Protein AF-0000000083107604 (afdb_homodimer)

Secondary structure (DSSP, 8-state):
-PPPEEEEEEEEEESS-HHHHHHHHH-GGGGGGTSTTT--EEEEEE--BSTTTSBT-EEEEEETTEEEEEEEEEEETTTEEEEEEESS--SEEEEEEEEEEEE-TTSSEEEEEEEEEEESSTT-HHHHHHHHHHHHHHHHHHHHHHHHHHHH-/-PPPEEEEEEEEEESS-HHHHHHHHH-GGGGGGTSTTT--EEEEEE--BSTTTSBT-EEEEEETTEEEEEEEEEEETTTEEEEEEESS--SEEEEEEEEEEEE-TTSSEEEEEEEEEEESSTT-HHHHHHHHHHHHHHHHHHHHHHHHHHHH-

pLDDT: mean 95.65, std 7.23, range [50.44, 99.0]

InterPro domains:
  IPR019587 Polyketide cyclase/dehydrase [PF10604] (6-148)
  IPR023393 START-like domain superfamily [G3DSA:3.30.530.20] (7-150)

Solvent-accessible surface area (backbone atoms only — not comparable to full-atom values): 15231 Å² total; per-residue (Å²): 131,83,47,62,74,48,68,44,76,40,75,52,74,34,77,30,49,30,54,54,47,36,49,56,65,43,38,39,46,54,36,36,76,48,36,59,67,64,18,67,39,37,30,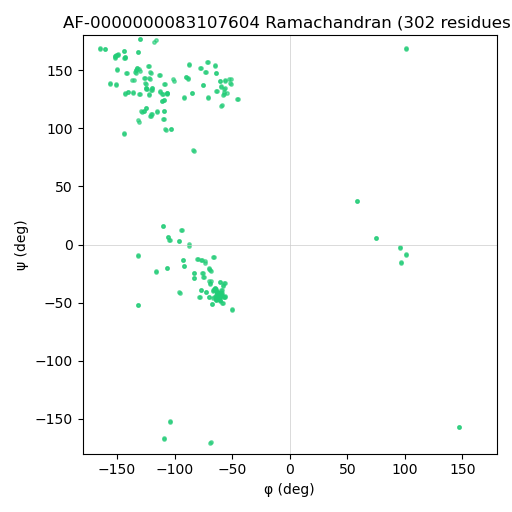66,80,35,65,20,57,58,74,54,48,15,36,62,8,23,27,34,38,18,36,72,72,52,67,48,36,36,30,24,72,39,65,40,90,44,34,38,45,25,33,30,65,51,77,93,69,56,70,50,34,78,36,36,36,37,37,37,39,39,74,41,95,87,63,15,16,38,38,43,38,37,37,35,30,23,25,66,50,90,80,31,41,69,59,50,44,52,53,53,42,48,50,50,45,50,44,51,54,30,46,42,51,48,32,34,54,66,61,75,96,129,83,47,63,75,49,69,46,78,39,74,52,74,33,76,29,48,29,54,54,48,37,50,56,66,43,38,38,47,53,37,36,78,52,37,59,66,64,18,66,39,36,30,68,80,36,64,20,58,58,74,53,48,15,35,61,7,22,27,34,38,18,38,72,71,52,67,47,36,35,30,25,72,40,64,40,88,44,33,36,46,26,33,29,65,50,76,92,68,55,69,50,34,78,37,36,36,36,37,37,38,40,74,41,95,88,63,16,17,37,37,44,39,36,38,36,31,24,26,66,51,89,79,32,40,69,58,50,45,50,52,52,42,48,50,50,44,51,44,51,53,30,46,41,50,48,32,34,54,66,61,75,96

Radius of gyration: 22.14 Å; Cα contacts (8 Å, |Δi|>4): 719; chains: 2; bounding box: 50×69×54 Å

Organism: NCBI:txid185642

Structure (mmCIF, N/CA/C/O backbone):
data_AF-0000000083107604-model_v1
#
loop_
_entity.id
_entity.type
_entity.pdbx_description
1 polymer 'MxaD family protein'
#
loop_
_atom_site.group_PDB
_atom_site.id
_atom_site.type_symbol
_atom_site.label_atom_id
_atom_site.label_alt_id
_atom_site.label_comp_id
_atom_site.label_asym_id
_atom_site.label_entity_id
_atom_site.label_seq_id
_atom_site.pdbx_PDB_ins_code
_atom_site.Cartn_x
_atom_site.Cartn_y
_atom_site.Cartn_z
_atom_site.occupancy
_atom_site.B_iso_or_equiv
_atom_site.auth_seq_id
_atom_site.auth_comp_id
_atom_site.auth_asym_id
_atom_site.auth_atom_id
_atom_site.pdbx_PDB_model_num
ATOM 1 N N . MET A 1 1 ? 26.031 -1.364 1.455 1 50.44 1 MET A N 1
ATOM 2 C CA . MET A 1 1 ? 26.078 -0.13 0.676 1 50.44 1 MET A CA 1
ATOM 3 C C . MET A 1 1 ? 24.828 0.708 0.904 1 50.44 1 MET A C 1
ATOM 5 O O . MET A 1 1 ? 23.766 0.168 1.202 1 50.44 1 MET A O 1
ATOM 9 N N . SER A 1 2 ? 24.984 1.924 1.201 1 65 2 SER A N 1
ATOM 10 C CA . SER A 1 2 ? 23.922 2.826 1.629 1 65 2 SER A CA 1
ATOM 11 C C . SER A 1 2 ? 22.828 2.932 0.572 1 65 2 SER A C 1
ATOM 13 O O . SER A 1 2 ? 23.109 3.023 -0.623 1 65 2 SER A O 1
ATOM 15 N N . GLY A 1 3 ? 21.609 2.625 0.743 1 86.69 3 GLY A N 1
ATOM 16 C CA . GLY A 1 3 ? 20.516 2.703 -0.217 1 86.69 3 GLY A CA 1
ATOM 17 C C . GLY A 1 3 ? 20.406 4.062 -0.886 1 86.69 3 GLY A C 1
ATOM 18 O O . GLY A 1 3 ? 20.891 5.062 -0.352 1 86.69 3 GLY A O 1
ATOM 19 N N . ARG A 1 4 ? 20.141 4.082 -2.184 1 96.69 4 ARG A N 1
ATOM 20 C CA . ARG A 1 4 ? 19.938 5.309 -2.943 1 96.69 4 ARG A CA 1
ATOM 21 C C . ARG A 1 4 ? 18.875 6.184 -2.283 1 96.69 4 ARG A C 1
ATOM 23 O O . ARG A 1 4 ? 17.891 5.676 -1.749 1 96.69 4 ARG A O 1
ATOM 30 N N . LYS A 1 5 ? 19.078 7.535 -2.314 1 98.12 5 LYS A N 1
ATOM 31 C CA . LYS A 1 5 ? 18.125 8.5 -1.781 1 98.12 5 LYS A CA 1
ATOM 32 C C . LYS A 1 5 ? 17.094 8.898 -2.84 1 98.12 5 LYS A C 1
ATOM 34 O O . LYS A 1 5 ? 17.438 9.102 -4.004 1 98.12 5 LYS A O 1
ATOM 39 N N . PHE A 1 6 ? 15.852 9.094 -2.473 1 98.69 6 PHE A N 1
ATOM 40 C CA . PHE A 1 6 ? 14.758 9.523 -3.336 1 98.69 6 PHE A CA 1
ATOM 41 C C . PHE A 1 6 ? 13.977 10.656 -2.693 1 98.69 6 PHE A C 1
ATOM 43 O O . PHE A 1 6 ? 13.938 10.781 -1.468 1 98.69 6 PHE A O 1
ATOM 50 N N . SER A 1 7 ? 13.398 11.484 -3.516 1 98.81 7 SER A N 1
ATOM 51 C CA . SER A 1 7 ? 12.586 12.602 -3.031 1 98.81 7 SER A CA 1
ATOM 52 C C . SER A 1 7 ? 11.383 12.844 -3.932 1 98.81 7 SER A C 1
ATOM 54 O O . SER A 1 7 ? 11.328 12.336 -5.055 1 98.81 7 SER A O 1
ATOM 56 N N . PHE A 1 8 ? 10.414 13.523 -3.439 1 98.88 8 PHE A N 1
ATOM 57 C CA . PHE A 1 8 ? 9.258 13.961 -4.199 1 98.88 8 PHE A CA 1
ATOM 58 C C . PHE A 1 8 ? 8.805 15.344 -3.75 1 98.88 8 PHE A C 1
ATOM 60 O O . PHE A 1 8 ? 9.203 15.812 -2.68 1 98.88 8 PHE A O 1
ATOM 67 N N . GLU A 1 9 ? 8.062 15.977 -4.551 1 98.88 9 GLU A N 1
ATOM 68 C CA . GLU A 1 9 ? 7.465 17.281 -4.281 1 98.88 9 GLU A CA 1
ATOM 69 C C . GLU A 1 9 ? 6.039 17.359 -4.824 1 98.88 9 GLU A C 1
ATOM 71 O O . GLU A 1 9 ? 5.785 16.984 -5.969 1 98.88 9 GLU A O 1
ATOM 76 N N . VAL A 1 10 ? 5.184 17.812 -3.992 1 98.94 10 VAL A N 1
ATOM 77 C CA . VAL A 1 10 ? 3.793 18.062 -4.352 1 98.94 10 VAL A CA 1
ATOM 78 C C . VAL A 1 10 ? 3.439 19.516 -4.082 1 98.94 10 VAL A C 1
ATOM 80 O O . VAL A 1 10 ? 3.676 20.031 -2.984 1 98.94 10 VAL A O 1
ATOM 83 N N . THR A 1 11 ? 2.889 20.141 -5.047 1 98.94 11 THR A N 1
ATOM 84 C CA . THR A 1 11 ? 2.43 21.516 -4.867 1 98.94 11 THR A CA 1
ATOM 85 C C . THR A 1 11 ? 0.939 21.625 -5.172 1 98.94 11 THR A C 1
ATOM 87 O O . THR A 1 11 ? 0.43 20.953 -6.07 1 98.94 11 THR A O 1
ATOM 90 N N . ARG A 1 12 ? 0.31 22.469 -4.387 1 98.88 12 ARG A N 1
ATOM 91 C CA . ARG A 1 12 ? -1.086 22.844 -4.59 1 98.88 12 ARG A CA 1
ATOM 92 C C . ARG A 1 12 ? -1.322 24.312 -4.227 1 98.88 12 ARG A C 1
ATOM 94 O O . ARG A 1 12 ? -0.447 24.953 -3.648 1 98.88 12 ARG A O 1
ATOM 101 N N . THR A 1 13 ? -2.479 24.781 -4.641 1 98.75 13 THR A N 1
ATOM 102 C CA . THR A 1 13 ? -2.984 26.078 -4.184 1 98.75 13 THR A CA 1
ATOM 103 C C . THR A 1 13 ? -4.387 25.922 -3.604 1 98.75 13 THR A C 1
ATOM 105 O O . THR A 1 13 ? -5.16 25.078 -4.039 1 98.75 13 THR A O 1
ATOM 108 N N . SER A 1 14 ? -4.633 26.688 -2.576 1 98.81 14 SER A N 1
ATOM 109 C CA . SER A 1 14 ? -5.934 26.703 -1.918 1 98.81 14 SER A CA 1
ATOM 110 C C . SER A 1 14 ? -6.441 28.125 -1.731 1 98.81 14 SER A C 1
ATOM 112 O O . SER A 1 14 ? -5.652 29.062 -1.556 1 98.81 14 SER A O 1
ATOM 114 N N . SER A 1 15 ? -7.734 28.312 -1.72 1 98.5 15 SER A N 1
ATOM 115 C CA . SER A 1 15 ? -8.336 29.594 -1.381 1 98.5 15 SER A CA 1
ATOM 116 C C . SER A 1 15 ? -8.406 29.797 0.13 1 98.5 15 SER A C 1
ATOM 118 O O . SER A 1 15 ? -8.695 30.891 0.604 1 98.5 15 SER A O 1
ATOM 120 N N . ALA A 1 16 ? -8.18 28.797 0.94 1 98.75 16 ALA A N 1
ATOM 121 C CA . ALA A 1 16 ? -8.25 28.875 2.396 1 98.75 16 ALA A CA 1
ATOM 122 C C . ALA A 1 16 ? -7 29.547 2.971 1 98.75 16 ALA A C 1
ATOM 124 O O . ALA A 1 16 ? -5.918 29.453 2.381 1 98.75 16 ALA A O 1
ATOM 125 N N . PRO A 1 17 ? -7.129 30.188 4.102 1 98.44 17 PRO A N 1
ATOM 126 C CA . PRO A 1 17 ? -5.961 30.781 4.758 1 98.44 17 PRO A CA 1
ATOM 127 C C . PRO A 1 17 ? -4.953 29.734 5.227 1 98.44 17 PRO A C 1
ATOM 129 O O . PRO A 1 17 ? -5.336 28.609 5.555 1 98.44 17 PRO A O 1
ATOM 132 N N . ALA A 1 18 ? -3.703 30.109 5.34 1 98.69 18 ALA A N 1
ATOM 133 C CA . ALA A 1 18 ? -2.621 29.234 5.781 1 98.69 18 ALA A CA 1
ATOM 134 C C . ALA A 1 18 ? -2.906 28.672 7.168 1 98.69 18 ALA A C 1
ATOM 136 O O . ALA A 1 18 ? -2.598 27.5 7.445 1 98.69 18 ALA A O 1
ATOM 137 N N . ALA A 1 19 ? -3.508 29.438 8 1 98.5 19 ALA A N 1
ATOM 138 C CA . ALA A 1 19 ? -3.785 29.016 9.375 1 98.5 19 ALA A CA 1
ATOM 139 C C . ALA A 1 19 ? -4.723 27.812 9.391 1 98.5 19 ALA A C 1
ATOM 141 O O . ALA A 1 19 ? -4.543 26.891 10.195 1 98.5 19 ALA A O 1
ATOM 142 N N . THR A 1 20 ? -5.715 27.812 8.523 1 98.62 20 THR A N 1
ATOM 143 C CA . THR A 1 20 ? -6.66 26.703 8.438 1 98.62 20 THR A CA 1
ATOM 144 C C . THR A 1 20 ? -5.965 25.438 7.953 1 98.62 20 THR A C 1
ATOM 146 O O . THR A 1 20 ? -6.137 24.359 8.547 1 98.62 20 THR A O 1
ATOM 149 N N . LEU A 1 21 ? -5.172 25.547 6.941 1 98.88 21 LEU A N 1
ATOM 150 C CA . LEU A 1 21 ? -4.445 24.422 6.379 1 98.88 21 LEU A CA 1
ATOM 151 C C . LEU A 1 21 ? -3.465 23.844 7.395 1 98.88 21 LEU A C 1
ATOM 153 O O . LEU A 1 21 ? -3.4 22.625 7.574 1 98.88 21 LEU A O 1
ATOM 157 N N . PHE A 1 22 ? -2.781 24.719 8.016 1 98.88 22 PHE A N 1
ATOM 158 C CA . PHE A 1 22 ? -1.802 24.297 9.016 1 98.88 22 PHE A CA 1
ATOM 159 C C . PHE A 1 22 ? -2.477 23.547 10.156 1 98.88 22 PHE A C 1
ATOM 161 O O . PHE A 1 22 ? -2.002 22.484 10.57 1 98.88 22 PHE A O 1
ATOM 168 N N . ARG A 1 23 ? -3.525 24.078 10.641 1 98.5 23 ARG A N 1
ATOM 169 C CA . ARG A 1 23 ? -4.25 23.438 11.734 1 98.5 23 ARG A CA 1
ATOM 170 C C . ARG A 1 23 ? -4.684 22.031 11.359 1 98.5 23 ARG A C 1
ATOM 172 O O . ARG A 1 23 ? -4.516 21.094 12.141 1 98.5 23 ARG A O 1
ATOM 179 N N . LEU A 1 24 ? -5.215 21.859 10.18 1 98.69 24 LEU A N 1
ATOM 180 C CA . LEU A 1 24 ? -5.664 20.547 9.711 1 98.69 24 LEU A CA 1
ATOM 181 C C . LEU A 1 24 ? -4.492 19.562 9.625 1 98.69 24 LEU A C 1
ATOM 183 O O . LEU A 1 24 ? -4.609 18.422 10.039 1 98.69 24 LEU A O 1
ATOM 187 N N . VAL A 1 25 ? -3.373 20 9.148 1 98.81 25 VAL A N 1
ATOM 188 C CA . VAL A 1 25 ? -2.215 19.125 8.961 1 98.81 25 VAL A CA 1
ATOM 189 C C . VAL A 1 25 ? -1.599 18.781 10.312 1 98.81 25 VAL A C 1
ATOM 191 O O . VAL A 1 25 ? -1.214 17.641 10.547 1 98.81 25 VAL A O 1
ATOM 194 N N . ALA A 1 26 ? -1.532 19.766 11.164 1 98.62 26 ALA A N 1
ATOM 195 C CA . ALA A 1 26 ? -0.833 19.594 12.438 1 98.62 26 ALA A CA 1
ATOM 196 C C . ALA A 1 26 ? -1.66 18.766 13.414 1 98.62 26 ALA A C 1
ATOM 198 O O . ALA A 1 26 ? -1.111 18.125 14.312 1 98.62 26 ALA A O 1
ATOM 199 N N . ASP A 1 27 ? -2.949 18.75 13.234 1 98.5 27 ASP A N 1
ATOM 200 C CA . ASP A 1 27 ? -3.824 17.969 14.109 1 98.5 27 ASP A CA 1
ATOM 201 C C . ASP A 1 27 ? -3.902 16.516 13.648 1 98.5 27 ASP A C 1
ATOM 203 O O . ASP A 1 27 ? -4.906 16.094 13.062 1 98.5 27 ASP A O 1
ATOM 207 N N . GLY A 1 28 ? -2.912 15.789 14.031 1 98.5 28 GLY A N 1
ATOM 208 C CA . GLY A 1 28 ? -2.744 14.414 13.578 1 98.5 28 GLY A CA 1
ATOM 209 C C . GLY A 1 28 ? -3.902 13.516 13.969 1 98.5 28 GLY A C 1
ATOM 210 O O . GLY A 1 28 ? -4.277 12.617 13.211 1 98.5 28 GLY A O 1
ATOM 211 N N . ALA A 1 29 ? -4.527 13.742 15.07 1 98.44 29 ALA A N 1
ATOM 212 C CA . ALA A 1 29 ? -5.59 12.875 15.57 1 98.44 29 ALA A CA 1
ATOM 213 C C . ALA A 1 29 ? -6.867 13.055 14.758 1 98.44 29 ALA A C 1
ATOM 215 O O . ALA A 1 29 ? -7.785 12.227 14.844 1 98.44 29 ALA A O 1
ATOM 216 N N . SER A 1 30 ? -6.945 14.086 13.984 1 98.19 30 SER A N 1
ATOM 217 C CA . SER A 1 30 ? -8.18 14.375 13.258 1 98.19 30 SER A CA 1
ATOM 218 C C . SER A 1 30 ? -8.047 14.023 11.781 1 98.19 30 SER A C 1
ATOM 220 O O . SER A 1 30 ? -8.953 14.297 10.992 1 98.19 30 SER A O 1
ATOM 222 N N . TRP A 1 31 ? -6.941 13.469 11.375 1 98.62 31 TRP A N 1
ATOM 223 C CA . TRP A 1 31 ? -6.699 13.188 9.969 1 98.62 31 TRP A CA 1
ATOM 224 C C . TRP A 1 31 ? -7.793 12.297 9.391 1 98.62 31 TRP A C 1
ATOM 226 O O . TRP A 1 31 ? -8.156 12.43 8.227 1 98.62 31 TRP A O 1
ATOM 236 N N . SER A 1 32 ? -8.367 11.383 10.18 1 97.69 32 SER A N 1
ATOM 237 C CA . SER A 1 32 ? -9.375 10.445 9.695 1 97.69 32 SER A CA 1
ATOM 238 C C . SER A 1 32 ? -10.656 11.164 9.289 1 97.69 32 SER A C 1
ATOM 240 O O . SER A 1 32 ? -11.516 10.578 8.617 1 97.69 32 SER A O 1
ATOM 242 N N . ARG A 1 33 ? -10.781 12.414 9.602 1 97.38 33 ARG A N 1
ATOM 243 C CA . ARG A 1 33 ? -11.969 13.188 9.258 1 97.38 33 ARG A CA 1
ATOM 244 C C . ARG A 1 33 ? -11.891 13.719 7.832 1 97.38 33 ARG A C 1
ATOM 246 O O . ARG A 1 33 ? -12.914 13.984 7.203 1 97.38 33 ARG A O 1
ATOM 253 N N . TRP A 1 34 ? -10.672 13.852 7.383 1 97.56 34 TRP A N 1
ATOM 254 C CA . TRP A 1 34 ? -10.586 14.523 6.094 1 97.56 34 TRP A CA 1
ATOM 255 C C . TRP A 1 34 ? -9.695 13.75 5.129 1 97.56 34 TRP A C 1
ATOM 257 O O . TRP A 1 34 ? -9.672 14.031 3.93 1 97.56 34 TRP A O 1
ATOM 267 N N . ALA A 1 35 ? -8.953 12.711 5.555 1 97.38 35 ALA A N 1
ATOM 268 C CA . ALA A 1 35 ? -7.961 12.047 4.719 1 97.38 35 ALA A CA 1
ATOM 269 C C . ALA A 1 35 ? -8.422 10.641 4.336 1 97.38 35 ALA A C 1
ATOM 271 O O . ALA A 1 35 ? -7.609 9.812 3.916 1 97.38 35 ALA A O 1
ATOM 272 N N . LYS A 1 36 ? -9.68 10.305 4.492 1 94.19 36 LYS A N 1
ATOM 273 C CA . LYS A 1 36 ? -10.219 9.047 3.98 1 94.19 36 LYS A CA 1
ATOM 274 C C . LYS A 1 36 ? -10.156 9 2.457 1 94.19 36 LYS A C 1
ATOM 276 O O . LYS A 1 36 ? -10.203 10.039 1.796 1 94.19 36 LYS A O 1
ATOM 281 N N . PRO A 1 37 ? -9.969 7.82 1.918 1 93.38 37 PRO A N 1
ATOM 282 C CA . PRO A 1 37 ? -10.023 6.488 2.523 1 93.38 37 PRO A CA 1
ATOM 283 C C . PRO A 1 37 ? -8.648 5.969 2.936 1 93.38 37 PRO A C 1
ATOM 285 O O . PRO A 1 37 ? -8.523 4.848 3.436 1 93.38 37 PRO A O 1
ATOM 288 N N . ILE A 1 38 ? -7.605 6.754 2.785 1 93.88 38 ILE A N 1
ATOM 289 C CA . ILE A 1 38 ? -6.266 6.27 3.102 1 93.88 38 ILE A CA 1
ATOM 290 C C . ILE A 1 38 ? -6.059 6.273 4.613 1 93.88 38 ILE A C 1
ATOM 292 O O . ILE A 1 38 ? -5.43 5.367 5.164 1 93.88 38 ILE A O 1
ATOM 296 N N . VAL A 1 39 ? -6.539 7.238 5.266 1 96.94 39 VAL A N 1
ATOM 297 C CA . VAL A 1 39 ? -6.504 7.309 6.723 1 96.94 39 VAL A CA 1
ATOM 298 C C . VAL A 1 39 ? -7.914 7.125 7.281 1 96.94 39 VAL A C 1
ATOM 300 O O . VAL A 1 39 ? -8.742 8.039 7.207 1 96.94 39 VAL A O 1
ATOM 303 N N . VAL A 1 40 ? -8.102 6.004 7.863 1 95.12 40 VAL A N 1
ATOM 304 C CA . VAL A 1 40 ? -9.406 5.723 8.453 1 95.12 40 VAL A CA 1
ATOM 305 C C . VAL A 1 40 ? -9.305 5.797 9.977 1 95.12 40 VAL A C 1
ATOM 307 O O . VAL A 1 40 ? -10.328 5.895 10.664 1 95.12 40 VAL A O 1
ATOM 310 N N . GLN A 1 41 ? -8.117 5.676 10.422 1 95.81 41 GLN A N 1
ATOM 311 C CA . GLN A 1 41 ? -7.805 5.797 11.844 1 95.81 41 GLN A CA 1
ATOM 312 C C . GLN A 1 41 ? -6.715 6.836 12.078 1 95.81 41 GLN A C 1
ATOM 314 O O . GLN A 1 41 ? -5.746 6.914 11.32 1 95.81 41 GLN A O 1
ATOM 319 N N . SER A 1 42 ? -6.91 7.621 13.117 1 98.25 42 SER A N 1
ATOM 320 C CA . SER A 1 42 ? -5.918 8.617 13.508 1 98.25 42 SER A CA 1
ATOM 321 C C . SER A 1 42 ? -5.965 8.883 15.016 1 98.25 42 SER A C 1
ATOM 323 O O . SER A 1 42 ? -7.043 8.898 15.609 1 98.25 42 SER A O 1
ATOM 325 N N . SER A 1 43 ? -4.793 8.984 15.594 1 98.5 43 SER A N 1
ATOM 326 C CA . SER A 1 43 ? -4.66 9.25 17.016 1 98.5 43 SER A CA 1
ATOM 327 C C . SER A 1 43 ? -3.277 9.797 17.359 1 98.5 43 SER A C 1
ATOM 329 O O . SER A 1 43 ? -2.387 9.812 16.516 1 98.5 43 SER A O 1
ATOM 331 N N . TRP A 1 44 ? -3.16 10.297 18.578 1 98.56 44 TRP A N 1
ATOM 332 C CA . TRP A 1 44 ? -1.847 10.664 19.094 1 98.56 44 TRP A CA 1
ATOM 333 C C . TRP A 1 44 ? -1.22 9.5 19.859 1 98.56 44 TRP A C 1
ATOM 335 O O . TRP A 1 44 ? -1.848 8.93 20.75 1 98.56 44 TRP A O 1
ATOM 345 N N . ALA A 1 45 ? -0.034 9.156 19.484 1 98.12 45 ALA A N 1
ATOM 346 C CA . ALA A 1 45 ? 0.76 8.266 20.328 1 98.12 45 ALA A CA 1
ATOM 347 C C . ALA A 1 45 ? 1.476 9.047 21.438 1 98.12 45 ALA A C 1
ATOM 349 O O . ALA A 1 45 ? 1.754 8.5 22.5 1 98.12 45 ALA A O 1
ATOM 350 N N . ARG A 1 46 ? 1.755 10.281 21.109 1 98.62 46 ARG A N 1
ATOM 351 C CA . ARG A 1 46 ? 2.414 11.227 22 1 98.62 46 ARG A CA 1
ATOM 352 C C . ARG A 1 46 ? 2.086 12.664 21.609 1 98.62 46 ARG A C 1
ATOM 354 O O . ARG A 1 46 ? 2.061 13.008 20.438 1 98.62 46 ARG A O 1
ATOM 361 N N . GLN A 1 47 ? 1.83 13.523 22.531 1 98.56 47 GLN A N 1
ATOM 362 C CA . GLN A 1 47 ? 1.619 14.938 22.25 1 98.56 47 GLN A CA 1
ATOM 363 C C . GLN A 1 47 ? 2.941 15.703 22.25 1 98.56 47 GLN A C 1
ATOM 365 O O . GLN A 1 47 ? 3.924 15.258 22.844 1 98.56 47 GLN A O 1
ATOM 370 N N . GLY A 1 48 ? 2.914 16.812 21.516 1 98.75 48 GLY A N 1
ATOM 371 C CA . GLY A 1 48 ? 4.109 17.641 21.391 1 98.75 48 GLY A CA 1
ATOM 372 C C . GLY A 1 48 ? 4.004 18.953 22.125 1 98.75 48 GLY A C 1
ATOM 373 O O . GLY A 1 48 ? 3.191 19.109 23.047 1 98.75 48 GLY A O 1
ATOM 374 N N . ASP A 1 49 ? 4.957 19.812 21.781 1 98.31 49 ASP A N 1
ATOM 375 C CA . ASP A 1 49 ? 4.996 21.172 22.312 1 98.31 49 ASP A CA 1
ATOM 376 C C . ASP A 1 49 ? 5.137 22.203 21.203 1 98.31 49 ASP A C 1
ATOM 378 O O . ASP A 1 49 ? 6.18 22.281 20.547 1 98.31 49 ASP A O 1
ATOM 382 N N . PRO A 1 50 ? 4.164 23.031 21 1 97.94 50 PRO A N 1
ATOM 383 C CA . PRO A 1 50 ? 2.951 23.078 21.828 1 97.94 50 PRO A CA 1
ATOM 384 C C . PRO A 1 50 ? 2.041 21.875 21.609 1 97.94 50 PRO A C 1
ATOM 386 O O . PRO A 1 50 ? 2.113 21.219 20.562 1 97.94 50 PRO A O 1
ATOM 389 N N . ALA A 1 51 ? 1.229 21.625 22.609 1 97.81 51 ALA A N 1
ATOM 390 C CA . ALA A 1 51 ? 0.3 20.5 22.5 1 97.81 51 ALA A CA 1
ATOM 391 C C . ALA A 1 51 ? -0.84 20.828 21.531 1 97.81 51 ALA A C 1
ATOM 393 O O . ALA A 1 51 ? -1.282 21.969 21.453 1 97.81 51 ALA A O 1
ATOM 394 N N . PRO A 1 52 ? -1.354 19.859 20.859 1 98.44 52 PRO A N 1
ATOM 395 C CA . PRO A 1 52 ? -0.907 18.453 20.859 1 98.44 52 PRO A CA 1
ATOM 396 C C . PRO A 1 52 ? 0.106 18.172 19.75 1 98.44 52 PRO A C 1
ATOM 398 O O . PRO A 1 52 ? 0.837 17.172 19.828 1 98.44 52 PRO A O 1
ATOM 401 N N . GLY A 1 53 ? 0.222 19.016 18.703 1 98.5 53 GLY A N 1
ATOM 402 C CA . GLY A 1 53 ? 0.861 18.625 17.469 1 98.5 53 GLY A CA 1
ATOM 403 C C . GLY A 1 53 ? 2.242 19.234 17.281 1 98.5 53 GLY A C 1
ATOM 404 O O . GLY A 1 53 ? 2.844 19.109 16.219 1 98.5 53 GLY A O 1
ATOM 405 N N . GLY A 1 54 ? 2.729 19.906 18.297 1 98.75 54 GLY A N 1
ATOM 406 C CA . GLY A 1 54 ? 4.027 20.562 18.234 1 98.75 54 GLY A CA 1
ATOM 407 C C . GLY A 1 54 ? 5.184 19.578 18.172 1 98.75 54 GLY A C 1
ATOM 408 O O . GLY A 1 54 ? 4.988 18.391 17.953 1 98.75 54 GLY A O 1
ATOM 409 N N . VAL A 1 55 ? 6.375 20.094 18.312 1 98.88 55 VAL A N 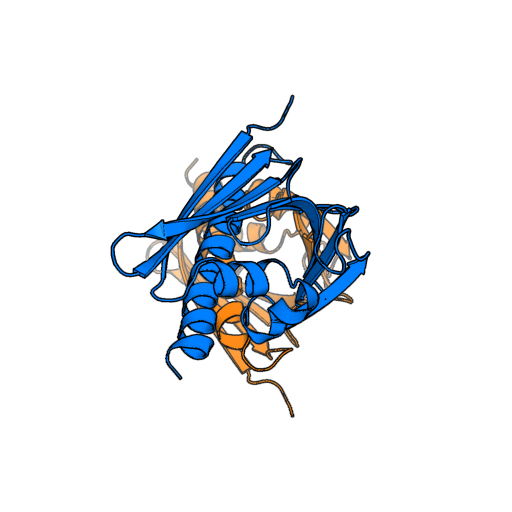1
ATOM 410 C CA . VAL A 1 55 ? 7.602 19.312 18.188 1 98.88 55 VAL A CA 1
ATOM 411 C C . VAL A 1 55 ? 7.574 18.156 19.188 1 98.88 55 VAL A C 1
ATOM 413 O O . VAL A 1 55 ? 7.223 18.344 20.359 1 98.88 55 VAL A O 1
ATOM 416 N N . GLY A 1 56 ? 7.863 17.016 18.734 1 98.81 56 GLY A N 1
ATOM 417 C CA . GLY A 1 56 ? 7.895 15.828 19.562 1 98.81 56 GLY A CA 1
ATOM 418 C C . GLY A 1 56 ? 6.609 15.023 19.5 1 98.81 56 GLY A C 1
ATOM 419 O O . GLY A 1 56 ? 6.566 13.875 19.953 1 98.81 56 GLY A O 1
ATOM 420 N N . ALA A 1 57 ? 5.547 15.594 19 1 98.88 57 ALA A N 1
ATOM 421 C CA . ALA A 1 57 ? 4.293 14.867 18.828 1 98.88 57 ALA A CA 1
ATOM 422 C C . ALA A 1 57 ? 4.469 13.68 17.891 1 98.88 57 ALA A C 1
ATOM 424 O O . ALA A 1 57 ? 5.188 13.773 16.891 1 98.88 57 ALA A O 1
ATOM 425 N N . ILE A 1 58 ? 3.824 12.562 18.219 1 98.81 58 ILE A N 1
ATOM 426 C CA . ILE A 1 58 ? 3.781 11.398 17.344 1 98.81 58 ILE A CA 1
ATOM 427 C C . ILE A 1 58 ? 2.33 11.062 17 1 98.81 58 ILE A C 1
ATOM 429 O O . ILE A 1 58 ? 1.562 10.656 17.875 1 98.81 58 ILE A O 1
ATOM 433 N N . ARG A 1 59 ? 2.02 11.281 15.797 1 98.56 59 ARG A N 1
ATOM 434 C CA . ARG A 1 59 ? 0.706 10.859 15.328 1 98.56 59 ARG A CA 1
ATOM 435 C C . ARG A 1 59 ? 0.754 9.438 14.773 1 98.56 59 ARG A C 1
ATOM 437 O O . ARG A 1 59 ? 1.788 9 14.266 1 98.56 59 ARG A O 1
ATOM 444 N N . LYS A 1 60 ? -0.333 8.656 15 1 97 60 LYS A N 1
ATOM 445 C CA . LYS A 1 60 ? -0.603 7.363 14.383 1 97 60 LYS A CA 1
ATOM 446 C C . LYS A 1 60 ? -1.748 7.457 13.383 1 97 60 LYS A C 1
ATOM 448 O O . LYS A 1 60 ? -2.879 7.781 13.75 1 97 60 LYS A O 1
ATOM 453 N N . VAL A 1 61 ? -1.442 7.223 12.102 1 96.62 61 VAL A N 1
ATOM 454 C CA . VAL A 1 61 ? -2.443 7.398 11.055 1 96.62 61 VAL A CA 1
ATOM 455 C C . VAL A 1 61 ? -2.414 6.203 10.109 1 96.62 61 VAL A C 1
ATOM 457 O O . VAL A 1 61 ? -1.361 5.598 9.898 1 96.62 61 VAL A O 1
ATOM 460 N N . GLY A 1 62 ? -3.535 5.855 9.555 1 94.25 62 GLY A 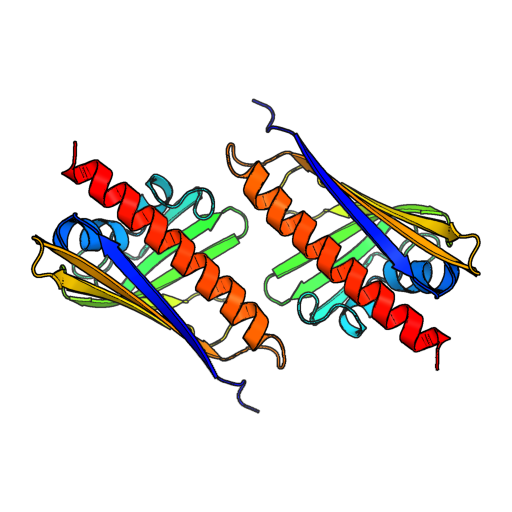N 1
ATOM 461 C CA . GLY A 1 62 ? -3.602 4.777 8.578 1 94.25 62 GLY A CA 1
ATOM 462 C C . GLY A 1 62 ? -4.902 4 8.641 1 94.25 62 GLY A C 1
ATOM 463 O O . GLY A 1 62 ? -5.953 4.562 8.953 1 94.25 62 GLY A O 1
ATOM 464 N N . MET A 1 63 ? -4.805 2.836 8.164 1 88.81 63 MET A N 1
ATOM 465 C CA . MET A 1 63 ? -5.895 1.865 8.188 1 88.81 63 MET A CA 1
ATOM 466 C C . MET A 1 63 ? -5.418 0.522 8.727 1 88.81 63 MET A C 1
ATOM 468 O O . MET A 1 63 ? -4.414 -0.018 8.266 1 88.81 63 MET A O 1
ATOM 472 N N . TRP A 1 64 ? -6.129 0.015 9.672 1 82.19 64 TRP A N 1
ATOM 473 C CA . TRP A 1 64 ? -5.746 -1.279 10.227 1 82.19 64 TRP A CA 1
ATOM 474 C C . TRP A 1 64 ? -5.676 -2.34 9.133 1 82.19 64 TRP A C 1
ATOM 476 O O . TRP A 1 64 ? -6.566 -2.422 8.281 1 82.19 64 TRP A O 1
ATOM 486 N N . PRO A 1 65 ? -4.633 -3.16 9.109 1 81.5 65 PRO A N 1
ATOM 487 C CA . PRO A 1 65 ? -3.566 -3.279 10.102 1 81.5 65 PRO A CA 1
ATOM 488 C C . PRO A 1 65 ? -2.35 -2.418 9.773 1 81.5 65 PRO A C 1
ATOM 490 O O . PRO A 1 65 ? -1.322 -2.508 10.453 1 81.5 65 PRO A O 1
ATOM 493 N N . VAL A 1 66 ? -2.477 -1.51 8.828 1 82 66 VAL A N 1
ATOM 494 C CA . VAL A 1 66 ? -1.353 -0.682 8.406 1 82 66 VAL A CA 1
ATOM 495 C C . VAL A 1 66 ? -1.483 0.715 9.008 1 82 66 VAL A C 1
ATOM 497 O O . VAL A 1 66 ? -2.203 1.562 8.477 1 82 66 VAL A O 1
ATOM 500 N N . LEU A 1 67 ? -0.734 0.911 10.102 1 89.06 67 LEU A N 1
ATOM 501 C CA . LEU A 1 67 ? -0.685 2.213 10.758 1 89.06 67 LEU A CA 1
ATOM 502 C C . LEU A 1 67 ? 0.737 2.764 10.766 1 89.06 67 LEU A C 1
ATOM 504 O O . LEU A 1 67 ? 1.686 2.039 11.078 1 89.06 67 LEU A O 1
ATOM 508 N N . VAL A 1 68 ? 0.916 3.998 10.438 1 93.44 68 VAL A N 1
ATOM 509 C CA . VAL A 1 68 ? 2.209 4.672 10.375 1 93.44 68 VAL A CA 1
ATOM 510 C C . VAL A 1 68 ? 2.326 5.664 11.531 1 93.44 68 VAL A C 1
ATOM 512 O O . VAL A 1 68 ? 1.354 6.344 11.875 1 93.44 68 VAL A O 1
ATOM 515 N N . GLN A 1 69 ? 3.457 5.688 12.102 1 96.75 69 GLN A N 1
ATOM 516 C CA . GLN A 1 69 ? 3.74 6.699 13.109 1 96.75 69 GLN A CA 1
ATOM 517 C C . GLN A 1 69 ? 4.695 7.762 12.578 1 96.75 69 GLN A C 1
ATOM 519 O O . GLN A 1 69 ? 5.758 7.438 12.039 1 96.75 69 GLN A O 1
ATOM 524 N N . GLU A 1 70 ? 4.301 9.016 12.766 1 98.19 70 GLU A N 1
ATOM 525 C CA . GLU A 1 70 ? 5.102 10.156 12.336 1 98.19 70 GLU A CA 1
ATOM 526 C C . GLU A 1 70 ? 5.367 11.109 13.5 1 98.19 70 GLU A C 1
ATOM 528 O O . GLU A 1 70 ? 4.457 11.43 14.266 1 98.19 70 GLU A O 1
ATOM 533 N N . GLU A 1 71 ? 6.602 11.555 13.625 1 98.81 71 GLU A N 1
ATOM 534 C CA . GLU A 1 71 ? 6.98 12.492 14.672 1 98.81 71 GLU A CA 1
ATOM 535 C C . GLU A 1 71 ? 7.219 13.891 14.102 1 98.81 71 GLU A C 1
ATOM 537 O O . GLU A 1 71 ? 7.973 14.055 13.148 1 98.81 71 GLU A O 1
ATOM 542 N N . THR A 1 72 ? 6.605 14.883 14.719 1 98.94 72 THR A N 1
ATOM 543 C CA . THR A 1 72 ? 6.848 16.281 14.359 1 98.94 72 THR A CA 1
ATOM 544 C C . THR A 1 72 ? 8.234 16.719 14.812 1 98.94 72 THR A C 1
ATOM 546 O O . THR A 1 72 ? 8.578 16.594 15.992 1 98.94 72 THR A O 1
ATOM 549 N N . VAL A 1 73 ? 9.039 17.266 13.898 1 98.94 73 VAL A N 1
ATOM 550 C CA . VAL A 1 73 ? 10.406 17.641 14.25 1 98.94 73 VAL A CA 1
ATOM 551 C C . VAL A 1 73 ? 10.57 19.156 14.117 1 98.94 73 VAL A C 1
ATOM 553 O O . VAL A 1 73 ? 11.5 19.734 14.688 1 98.94 73 VAL A O 1
ATOM 556 N N . GLU A 1 74 ? 9.758 19.828 13.336 1 98.88 74 GLU A N 1
ATOM 557 C CA . GLU A 1 74 ? 9.664 21.281 13.266 1 98.88 74 GLU A CA 1
ATOM 558 C C . GLU A 1 74 ? 8.203 21.734 13.211 1 98.88 74 GLU A C 1
ATOM 560 O O . GLU A 1 74 ? 7.375 21.094 12.562 1 98.88 74 GLU A O 1
ATOM 565 N N . TYR A 1 75 ? 7.973 22.75 13.852 1 98.81 75 TYR A N 1
ATOM 566 C CA . TYR A 1 75 ? 6.641 23.328 14 1 98.81 75 TYR A CA 1
ATOM 567 C C . TYR A 1 75 ? 6.707 24.859 14.023 1 98.81 75 TYR A C 1
ATOM 569 O O . TYR A 1 75 ? 7.059 25.453 15.047 1 98.81 75 TYR A O 1
ATOM 577 N N . GLU A 1 76 ? 6.492 25.422 12.922 1 98.81 76 GLU A N 1
ATOM 578 C CA . GLU A 1 76 ? 6.312 26.859 12.805 1 98.81 76 GLU A CA 1
ATOM 579 C C . GLU A 1 76 ? 4.863 27.219 12.492 1 98.81 76 GLU A C 1
ATOM 581 O O . GLU A 1 76 ? 4.453 27.219 11.328 1 98.81 76 GLU A O 1
ATOM 586 N N . GLN A 1 77 ? 4.18 27.594 13.492 1 98.5 77 GLN A N 1
ATOM 587 C CA . GLN A 1 77 ? 2.734 27.781 13.422 1 98.5 77 GLN A CA 1
ATOM 588 C C . GLN A 1 77 ? 2.344 28.562 12.164 1 98.5 77 GLN A C 1
ATOM 590 O O . GLN A 1 77 ? 2.936 29.594 11.867 1 98.5 77 GLN A O 1
ATOM 595 N N . ASP A 1 78 ? 1.396 27.938 11.336 1 98.69 78 ASP A N 1
ATOM 596 C CA . ASP A 1 78 ? 0.723 28.5 10.172 1 98.69 78 ASP A CA 1
ATOM 597 C C . ASP A 1 78 ? 1.669 28.578 8.969 1 98.69 78 ASP A C 1
ATOM 599 O O . ASP A 1 78 ? 1.304 29.109 7.918 1 98.69 78 ASP A O 1
ATOM 603 N N . ARG A 1 79 ? 2.857 28.031 9.133 1 98.75 79 ARG A N 1
ATOM 604 C CA . ARG A 1 79 ? 3.812 28.219 8.047 1 98.75 79 ARG A CA 1
ATOM 605 C C . ARG A 1 79 ? 4.465 26.891 7.664 1 98.75 79 ARG A C 1
ATOM 607 O O . ARG A 1 79 ? 4.523 26.547 6.484 1 98.75 79 ARG A O 1
ATOM 614 N N . ARG A 1 80 ? 5 26.203 8.656 1 98.88 80 ARG A N 1
ATOM 615 C CA . ARG A 1 80 ? 5.824 25.047 8.32 1 98.88 80 ARG A CA 1
ATOM 616 C C . ARG A 1 80 ? 5.613 23.922 9.328 1 98.88 80 ARG A C 1
ATOM 618 O O . ARG A 1 80 ? 5.648 24.141 10.539 1 98.88 80 ARG A O 1
ATOM 625 N N . HIS A 1 81 ? 5.352 22.734 8.906 1 98.94 81 HIS A N 1
ATOM 626 C CA . HIS A 1 81 ? 5.297 21.5 9.672 1 98.94 81 HIS A CA 1
ATOM 627 C C . HIS A 1 81 ? 6.199 20.438 9.062 1 98.94 81 HIS A C 1
ATOM 629 O O . HIS A 1 81 ? 6 20.031 7.922 1 98.94 81 HIS A O 1
ATOM 635 N N . ALA A 1 82 ? 7.238 20.031 9.781 1 98.94 82 ALA A N 1
ATOM 636 C CA . ALA A 1 82 ? 8.148 18.984 9.336 1 98.94 82 ALA A CA 1
ATOM 637 C C . ALA A 1 82 ? 8.039 17.75 10.227 1 98.94 82 ALA A C 1
ATOM 639 O O . ALA A 1 82 ? 7.848 17.875 11.438 1 98.94 82 ALA A O 1
ATOM 640 N N . TYR A 1 83 ? 8.203 16.594 9.656 1 98.88 83 TYR A N 1
ATOM 641 C CA . TYR A 1 83 ? 8.008 15.344 10.391 1 98.88 83 TYR A CA 1
ATOM 642 C C . TYR A 1 83 ? 8.867 14.227 9.805 1 98.88 83 TYR A C 1
ATOM 644 O O . TYR A 1 83 ? 9.367 14.344 8.68 1 98.88 83 TYR A O 1
ATOM 652 N N . LYS A 1 84 ? 9.055 13.203 10.562 1 98.62 84 LYS A N 1
ATOM 653 C CA . LYS A 1 84 ? 9.75 11.977 10.164 1 98.62 84 LYS A CA 1
ATOM 654 C C . LYS A 1 84 ? 8.961 10.742 10.586 1 98.62 84 LYS A C 1
ATOM 656 O O . LYS A 1 84 ? 8.188 10.789 11.547 1 98.62 84 LYS A O 1
ATOM 661 N N . MET A 1 85 ? 9.102 9.703 9.844 1 97 85 MET A N 1
ATOM 662 C CA . MET A 1 85 ? 8.5 8.43 10.234 1 97 85 MET A CA 1
ATOM 663 C C . MET A 1 85 ? 9.289 7.785 11.367 1 97 85 MET A C 1
ATOM 665 O O . MET A 1 85 ? 10.523 7.801 11.367 1 97 85 MET A O 1
ATOM 669 N N . VAL A 1 86 ? 8.508 7.281 12.305 1 95.88 86 VAL A N 1
ATOM 670 C CA . VAL A 1 86 ? 9.141 6.602 13.438 1 95.88 86 VAL A CA 1
ATOM 671 C C . VAL A 1 86 ? 8.484 5.234 13.641 1 95.88 86 VAL A C 1
ATOM 673 O O . VAL A 1 86 ? 7.555 4.871 12.922 1 95.88 86 VAL A O 1
ATOM 676 N N . GLY A 1 87 ? 9 4.43 14.617 1 86.19 87 GLY A N 1
ATOM 677 C CA . GLY A 1 87 ? 8.484 3.098 14.891 1 86.19 87 GLY A CA 1
ATOM 678 C C . GLY A 1 87 ? 9.328 1.993 14.297 1 86.19 87 GLY A C 1
ATOM 679 O O . GLY A 1 87 ? 10.227 2.258 13.484 1 86.19 87 GLY A O 1
ATOM 680 N N . PRO A 1 88 ? 9.086 0.82 14.672 1 73.44 88 PRO A N 1
ATOM 681 C CA . PRO A 1 88 ? 10.008 -0.289 14.406 1 73.44 88 PRO A CA 1
ATOM 682 C C . PRO A 1 88 ? 9.977 -0.742 12.945 1 73.44 88 PRO A C 1
ATOM 684 O O . PRO A 1 88 ? 10.953 -1.311 12.453 1 73.44 88 PRO A O 1
ATOM 687 N N . ALA A 1 89 ? 8.953 -0.563 12.391 1 74.62 89 ALA A N 1
ATOM 688 C CA . ALA A 1 89 ? 8.938 -1.175 11.062 1 74.62 89 ALA A CA 1
ATOM 689 C C . ALA A 1 89 ? 8.453 -0.185 10.008 1 74.62 89 ALA A C 1
ATOM 691 O O . ALA A 1 89 ? 7.289 0.22 10.016 1 74.62 89 ALA A O 1
ATOM 692 N N . THR A 1 90 ? 9.461 0.3 9.211 1 82.06 90 THR A N 1
ATOM 693 C CA . THR A 1 90 ? 9.141 1.183 8.094 1 82.06 90 THR A CA 1
ATOM 694 C C . THR A 1 90 ? 9.617 0.581 6.777 1 82.06 90 THR A C 1
ATOM 696 O O . THR A 1 90 ? 10.648 -0.089 6.734 1 82.06 90 THR A O 1
ATOM 699 N N . PRO A 1 91 ? 8.914 0.854 5.754 1 84.12 91 PRO A N 1
ATOM 700 C CA . PRO A 1 91 ? 9.297 0.271 4.469 1 84.12 91 PRO A CA 1
ATOM 701 C C . PRO A 1 91 ? 10.492 0.975 3.832 1 84.12 91 PRO A C 1
ATOM 703 O O . PRO A 1 91 ? 11.07 0.465 2.873 1 84.12 91 PRO A O 1
ATOM 706 N N . VAL A 1 92 ? 10.844 2.146 4.34 1 93.44 92 VAL A N 1
ATOM 707 C CA . VAL A 1 92 ? 11.984 2.92 3.861 1 93.44 92 VAL A CA 1
ATOM 708 C C . VAL A 1 92 ? 12.828 3.379 5.047 1 93.44 92 VAL A C 1
ATOM 710 O O . VAL A 1 92 ? 12.422 3.238 6.203 1 93.44 92 VAL A O 1
ATOM 713 N N . LYS A 1 93 ? 13.969 3.801 4.707 1 94.06 93 LYS A N 1
ATOM 714 C CA . LYS A 1 93 ? 14.844 4.348 5.738 1 94.06 93 LYS A CA 1
ATOM 715 C C . LYS A 1 93 ? 14.828 5.875 5.723 1 94.06 93 LYS A C 1
ATOM 717 O O . LYS A 1 93 ? 14.75 6.488 4.652 1 94.06 93 LYS A O 1
ATOM 722 N N . ASP A 1 94 ? 14.852 6.512 6.902 1 96.38 94 ASP A N 1
ATOM 723 C CA . ASP A 1 94 ? 15.094 7.938 7.105 1 96.38 94 ASP A CA 1
ATOM 724 C C . ASP A 1 94 ? 14.062 8.773 6.355 1 96.38 94 ASP A C 1
ATOM 726 O O . ASP A 1 94 ? 14.398 9.789 5.746 1 96.38 94 ASP A O 1
ATOM 730 N N . TYR A 1 95 ? 12.938 8.312 6.344 1 97.81 95 TYR A N 1
ATOM 731 C CA . TYR A 1 95 ? 11.906 9.141 5.727 1 97.81 95 TYR A CA 1
ATOM 732 C C . TYR A 1 95 ? 11.711 10.438 6.496 1 97.81 95 TYR A C 1
ATOM 734 O O . TYR A 1 95 ? 11.547 10.43 7.719 1 97.81 95 TYR A O 1
ATOM 742 N N . SER A 1 96 ? 11.688 11.531 5.812 1 98.62 96 SER A N 1
ATOM 743 C CA . SER A 1 96 ? 11.359 12.859 6.328 1 98.62 96 SER A CA 1
ATOM 744 C C . SER A 1 96 ? 10.539 13.656 5.324 1 98.62 96 SER A C 1
ATOM 746 O O . SER A 1 96 ? 10.711 13.5 4.113 1 98.62 96 SER A O 1
ATOM 748 N N . ALA A 1 97 ? 9.695 14.477 5.891 1 98.88 97 ALA A N 1
ATOM 749 C CA . ALA A 1 97 ? 8.867 15.312 5.027 1 98.88 97 ALA A CA 1
ATOM 750 C C . ALA A 1 97 ? 8.539 16.641 5.699 1 98.88 97 ALA A C 1
ATOM 752 O O . ALA A 1 97 ? 8.742 16.797 6.906 1 98.88 97 ALA A O 1
ATOM 753 N N . GLU A 1 98 ? 8.109 17.578 4.891 1 98.94 98 GLU A N 1
ATOM 754 C CA . GLU A 1 98 ? 7.645 18.875 5.391 1 98.94 98 GLU A CA 1
ATOM 755 C C . GLU A 1 98 ? 6.578 19.469 4.477 1 98.94 98 GLU A C 1
ATOM 757 O O . GLU A 1 98 ? 6.594 19.234 3.264 1 98.94 98 GLU A O 1
ATOM 762 N N . VAL A 1 99 ? 5.766 20.203 5.09 1 98.94 99 VAL A N 1
ATOM 763 C CA . VAL A 1 99 ? 4.805 21 4.344 1 98.94 99 VAL A CA 1
ATOM 764 C C . VAL A 1 99 ? 4.938 22.469 4.742 1 98.94 99 VAL A C 1
ATOM 766 O O . VAL A 1 99 ? 5.078 22.797 5.926 1 98.94 99 VAL A O 1
ATOM 769 N N . VAL A 1 100 ? 4.957 23.25 3.771 1 98.94 100 VAL A N 1
ATOM 770 C CA . VAL A 1 100 ? 5.074 24.703 3.949 1 98.94 100 VAL A CA 1
ATOM 771 C C . VAL A 1 100 ? 3.857 25.391 3.34 1 98.94 100 VAL A C 1
ATOM 773 O O . VAL A 1 100 ? 3.457 25.078 2.215 1 98.94 100 VAL A O 1
ATOM 776 N N . PHE A 1 101 ? 3.332 26.266 4.07 1 98.94 101 PHE A N 1
ATOM 777 C CA . PHE A 1 101 ? 2.195 27.078 3.654 1 98.94 101 PHE A CA 1
ATOM 778 C C . PHE A 1 101 ? 2.611 28.531 3.457 1 98.94 101 PHE A C 1
ATOM 780 O O . PHE A 1 101 ? 3.127 29.172 4.379 1 98.94 101 PHE A O 1
ATOM 787 N N . THR A 1 102 ? 2.369 29.062 2.254 1 98.88 102 THR A N 1
ATOM 788 C CA . THR A 1 102 ? 2.734 30.438 1.934 1 98.88 102 THR A CA 1
ATOM 789 C C . THR A 1 102 ? 1.521 31.219 1.439 1 98.88 102 THR A C 1
ATOM 791 O O . THR A 1 102 ? 0.982 30.938 0.37 1 98.88 102 THR A O 1
ATOM 794 N N . PRO A 1 103 ? 1.139 32.25 2.174 1 98.62 103 PRO A N 1
ATOM 795 C CA . PRO A 1 103 ? 0.065 33.094 1.652 1 98.62 103 PRO A CA 1
ATOM 796 C C . PRO A 1 103 ? 0.38 33.656 0.269 1 98.62 103 PRO A C 1
ATOM 798 O O . PRO A 1 103 ? 1.526 34 -0.008 1 98.62 103 PRO A O 1
ATOM 801 N N . ASN A 1 104 ? -0.672 33.656 -0.512 1 97.69 104 ASN A N 1
ATOM 802 C CA . ASN A 1 104 ? -0.394 34.156 -1.861 1 97.69 104 ASN A CA 1
ATOM 803 C C . ASN A 1 104 ? -1.163 35.438 -2.168 1 97.69 104 ASN A C 1
ATOM 805 O O . ASN A 1 104 ? -1.957 35.906 -1.349 1 97.69 104 ASN A O 1
ATOM 809 N N . ALA A 1 105 ? -0.945 36.062 -3.326 1 96.25 105 ALA A N 1
ATOM 810 C CA . ALA A 1 105 ? -1.435 37.375 -3.678 1 96.25 105 ALA A CA 1
ATOM 811 C C . ALA A 1 105 ? -2.945 37.375 -3.893 1 96.25 105 ALA A C 1
ATOM 813 O O . ALA A 1 105 ? -3.604 38.406 -3.773 1 96.25 105 ALA A O 1
ATOM 814 N N . ALA A 1 106 ? -3.527 36.281 -4.137 1 95.88 106 ALA A N 1
ATOM 815 C CA . ALA A 1 106 ? -4.957 36.156 -4.406 1 95.88 106 ALA A 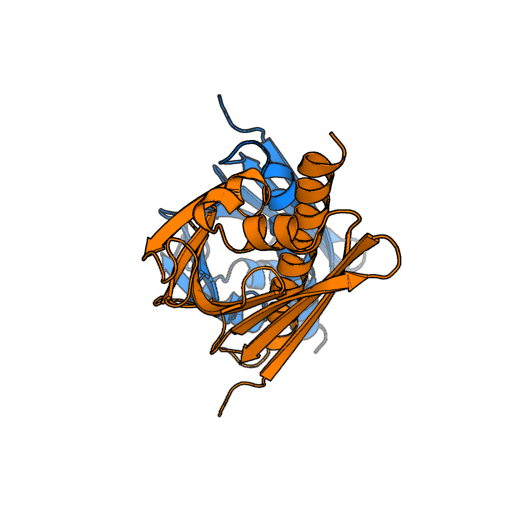CA 1
ATOM 816 C C . ALA A 1 106 ? -5.746 36 -3.109 1 95.88 106 ALA A C 1
ATOM 818 O O . ALA A 1 106 ? -6.973 35.875 -3.135 1 95.88 106 ALA A O 1
ATOM 819 N N . GLY A 1 107 ? -5.055 35.969 -1.919 1 96.31 107 GLY A N 1
ATOM 820 C CA . GLY A 1 107 ? -5.73 35.844 -0.636 1 96.31 107 GLY A CA 1
ATOM 821 C C . GLY A 1 107 ? -5.785 34.406 -0.125 1 96.31 107 GLY A C 1
ATOM 822 O O . GLY A 1 107 ? -6.285 34.156 0.974 1 96.31 107 GLY A O 1
ATOM 823 N N . GLY A 1 108 ? -5.266 33.5 -0.924 1 98.25 108 GLY A N 1
ATOM 824 C CA . GLY A 1 108 ? -5.207 32.094 -0.526 1 98.25 108 GLY A CA 1
ATOM 825 C C . GLY A 1 108 ? -3.816 31.656 -0.109 1 98.25 108 GLY A C 1
ATOM 826 O O . GLY A 1 108 ? -3.08 32.406 0.524 1 98.25 108 GLY A O 1
ATOM 827 N N . THR A 1 109 ? -3.564 30.375 -0.294 1 98.88 109 THR A N 1
ATOM 828 C CA . THR A 1 109 ? -2.32 29.797 0.211 1 98.88 109 THR A CA 1
ATOM 829 C C . THR A 1 109 ? -1.69 28.875 -0.827 1 98.88 109 THR A C 1
ATOM 831 O O . THR A 1 109 ? -2.381 28.062 -1.439 1 98.88 109 THR A O 1
ATOM 834 N N . ASP A 1 110 ? -0.417 29.047 -1.082 1 98.94 110 ASP A N 1
ATOM 835 C CA . ASP A 1 110 ? 0.378 28.062 -1.807 1 98.94 110 ASP A CA 1
ATOM 836 C C . ASP A 1 110 ? 0.914 26.984 -0.862 1 98.94 110 ASP A C 1
ATOM 838 O O . ASP A 1 110 ? 1.465 27.297 0.195 1 98.94 110 ASP A O 1
ATOM 842 N N . ILE A 1 111 ? 0.721 25.719 -1.22 1 98.94 111 ILE A N 1
ATOM 843 C CA . ILE A 1 111 ? 1.146 24.562 -0.43 1 98.94 111 ILE A CA 1
ATOM 844 C C . ILE A 1 111 ? 2.314 23.875 -1.121 1 98.94 111 ILE A C 1
ATOM 846 O O . ILE A 1 111 ? 2.244 23.562 -2.312 1 98.94 111 ILE A O 1
ATOM 850 N N . ARG A 1 112 ? 3.381 23.719 -0.469 1 99 112 ARG A N 1
ATOM 851 C CA . ARG A 1 112 ? 4.5 22.906 -0.927 1 99 112 ARG A CA 1
ATOM 852 C C . ARG A 1 112 ? 4.789 21.781 0.055 1 99 112 ARG A C 1
ATOM 854 O O . ARG A 1 112 ? 5.211 22.016 1.187 1 99 112 ARG A O 1
ATOM 861 N N . TRP A 1 113 ? 4.555 20.547 -0.344 1 98.94 113 TRP A N 1
ATOM 862 C CA . TRP A 1 113 ? 4.766 19.344 0.462 1 98.94 113 TRP A CA 1
ATOM 863 C C . TRP A 1 113 ? 5.863 18.469 -0.137 1 98.94 113 TRP A C 1
ATOM 865 O O . TRP A 1 113 ? 5.707 17.938 -1.237 1 98.94 113 TRP A O 1
ATOM 875 N N . THR A 1 114 ? 6.973 18.344 0.601 1 98.94 114 THR A N 1
ATOM 876 C CA . THR A 1 114 ? 8.125 17.609 0.094 1 98.94 114 THR A CA 1
ATOM 877 C C . THR A 1 114 ? 8.492 16.469 1.041 1 98.94 114 THR A C 1
ATOM 879 O O . THR A 1 114 ? 8.203 16.531 2.238 1 98.94 114 THR A O 1
ATOM 882 N N . GLY A 1 115 ? 9.094 15.438 0.528 1 98.88 115 GLY A N 1
ATOM 883 C CA . GLY A 1 115 ? 9.602 14.328 1.315 1 98.88 115 GLY A CA 1
ATOM 884 C C . GLY A 1 115 ? 10.789 13.633 0.677 1 98.88 115 GLY A C 1
ATOM 885 O O . GLY A 1 115 ? 11.047 13.805 -0.518 1 98.88 115 GLY A O 1
ATOM 886 N N . SER A 1 116 ? 11.492 12.938 1.491 1 98.81 116 SER A N 1
ATOM 887 C CA . SER A 1 116 ? 12.617 12.141 1.025 1 98.81 116 SER A CA 1
ATOM 888 C C . SER A 1 116 ? 12.828 10.906 1.903 1 98.81 116 SER A C 1
ATOM 890 O O . SER A 1 116 ? 12.336 10.852 3.029 1 98.81 116 SER A O 1
ATOM 892 N N . PHE A 1 117 ? 13.594 9.938 1.351 1 98.31 117 PHE A N 1
ATOM 893 C CA . PHE A 1 117 ? 13.914 8.703 2.047 1 98.31 117 PHE A CA 1
ATOM 894 C C . PHE A 1 117 ? 15.07 7.984 1.369 1 98.31 117 PHE A C 1
ATOM 896 O O . PHE A 1 117 ? 15.508 8.383 0.286 1 98.31 117 PHE A O 1
ATOM 903 N N . VAL A 1 118 ? 15.531 7.02 2.084 1 97.38 118 VAL A N 1
ATOM 904 C CA . VAL A 1 118 ? 16.516 6.09 1.527 1 97.38 118 VAL A CA 1
ATOM 905 C C . VAL A 1 118 ? 15.867 4.719 1.326 1 97.38 118 VAL A C 1
ATOM 907 O O . VAL A 1 118 ? 15.18 4.215 2.215 1 97.38 118 VAL A O 1
ATOM 910 N N . GLU A 1 119 ? 16.062 4.211 0.075 1 95.5 119 GLU A N 1
ATOM 911 C CA . GLU A 1 119 ? 15.492 2.889 -0.157 1 95.5 119 GLU A CA 1
ATOM 912 C C . GLU A 1 119 ? 16.078 1.854 0.799 1 95.5 119 GLU A C 1
ATOM 914 O O . GLU A 1 119 ? 17.281 1.827 1.025 1 95.5 119 GLU A O 1
ATOM 919 N N . ARG A 1 120 ? 15.305 1.005 1.383 1 91.31 120 ARG A N 1
ATOM 920 C CA . ARG A 1 120 ? 15.742 -0.042 2.299 1 91.31 120 ARG A CA 1
ATOM 921 C C . ARG A 1 120 ? 16.344 -1.222 1.536 1 91.31 120 ARG A C 1
ATOM 923 O O . ARG A 1 120 ? 17.359 -1.777 1.94 1 91.31 120 ARG A O 1
ATOM 930 N N . VAL A 1 121 ? 15.633 -1.627 0.455 1 89.81 121 VAL A N 1
ATOM 931 C CA . VAL A 1 121 ? 16.094 -2.678 -0.442 1 89.81 121 VAL A CA 1
ATOM 932 C C . VAL A 1 121 ? 16.406 -2.088 -1.816 1 89.81 121 VAL A C 1
ATOM 934 O O . VAL A 1 121 ? 15.586 -1.349 -2.375 1 89.81 121 VAL A O 1
ATOM 937 N N . ARG A 1 122 ? 17.531 -2.451 -2.275 1 91.06 122 ARG A N 1
ATOM 938 C CA . ARG A 1 122 ? 17.969 -1.898 -3.557 1 91.06 122 ARG A CA 1
ATOM 939 C C . ARG A 1 122 ? 16.953 -2.219 -4.652 1 91.06 122 ARG A C 1
ATOM 941 O O . ARG A 1 122 ? 16.5 -3.359 -4.777 1 91.06 122 ARG A O 1
ATOM 948 N N . GLY A 1 123 ? 16.547 -1.194 -5.379 1 91.56 123 GLY A N 1
ATOM 949 C CA . GLY A 1 123 ? 15.656 -1.372 -6.516 1 91.56 123 GLY A CA 1
ATOM 950 C C . GLY A 1 123 ? 14.211 -1.025 -6.203 1 91.56 123 GLY A C 1
ATOM 951 O O . GLY A 1 123 ? 13.391 -0.886 -7.113 1 91.56 123 GLY A O 1
ATOM 952 N N . THR A 1 124 ? 13.875 -0.77 -4.906 1 94.19 124 THR A N 1
ATOM 953 C CA . THR A 1 124 ? 12.5 -0.473 -4.52 1 94.19 124 THR A CA 1
ATOM 954 C C . THR A 1 124 ? 12.258 1.033 -4.516 1 94.19 124 THR A C 1
ATOM 956 O O . THR A 1 124 ? 11.109 1.479 -4.41 1 94.19 124 THR A O 1
ATOM 959 N N . GLY A 1 125 ? 13.289 1.799 -4.582 1 95.94 125 GLY A N 1
ATOM 960 C CA . GLY A 1 125 ? 13.242 3.244 -4.434 1 95.94 125 GLY A CA 1
ATOM 961 C C . GLY A 1 125 ? 12.195 3.898 -5.32 1 95.94 125 GLY A C 1
ATOM 962 O O . GLY A 1 125 ? 11.328 4.621 -4.836 1 95.94 125 GLY A O 1
ATOM 963 N N . PRO A 1 126 ? 12.289 3.645 -6.648 1 96.75 126 PRO A N 1
ATOM 964 C CA . PRO A 1 126 ? 11.328 4.289 -7.555 1 96.75 126 PRO A CA 1
ATOM 965 C C . PRO A 1 126 ? 9.883 3.932 -7.234 1 96.75 126 PRO A C 1
ATOM 967 O O . PRO A 1 126 ? 9 4.797 -7.285 1 96.75 126 PRO A O 1
ATOM 970 N N . LEU A 1 127 ? 9.594 2.736 -6.875 1 94.44 127 LEU A N 1
ATOM 971 C CA . LEU A 1 127 ? 8.25 2.32 -6.488 1 94.44 127 LEU A CA 1
ATOM 972 C C . LEU A 1 127 ? 7.793 3.047 -5.227 1 94.44 127 LEU A C 1
ATOM 974 O O . LEU A 1 127 ? 6.672 3.555 -5.168 1 94.44 127 LEU A O 1
ATOM 978 N N . MET A 1 128 ? 8.703 3.045 -4.262 1 95.69 128 MET A N 1
ATOM 979 C CA . MET A 1 128 ? 8.367 3.688 -2.996 1 95.69 128 MET A CA 1
ATOM 980 C C . MET A 1 128 ? 8.172 5.188 -3.184 1 95.69 128 MET A C 1
ATOM 982 O O . MET A 1 128 ? 7.32 5.793 -2.525 1 95.69 128 MET A O 1
ATOM 986 N N . ARG A 1 129 ? 8.961 5.812 -4.039 1 98.06 129 ARG A N 1
ATOM 987 C CA . ARG A 1 129 ? 8.766 7.227 -4.355 1 98.06 129 ARG A CA 1
ATOM 988 C C . ARG A 1 129 ? 7.387 7.477 -4.949 1 98.06 129 ARG A C 1
ATOM 990 O O . ARG A 1 129 ? 6.73 8.461 -4.613 1 98.06 129 ARG A O 1
ATOM 997 N N . GLY A 1 130 ? 6.969 6.598 -5.879 1 97.06 130 GLY A N 1
ATOM 998 C CA . GLY A 1 130 ? 5.629 6.699 -6.434 1 97.06 130 GLY A CA 1
ATOM 999 C C . GLY A 1 130 ? 4.539 6.547 -5.391 1 97.06 130 GLY A C 1
ATOM 1000 O O . GLY A 1 130 ? 3.57 7.309 -5.383 1 97.06 130 GLY A O 1
ATOM 1001 N N . VAL A 1 131 ? 4.684 5.613 -4.508 1 94.88 131 VAL A N 1
ATOM 1002 C CA . VAL A 1 131 ? 3.693 5.305 -3.479 1 94.88 131 VAL A CA 1
ATOM 1003 C C . VAL A 1 131 ? 3.605 6.461 -2.482 1 94.88 131 VAL A C 1
ATOM 1005 O O . VAL A 1 131 ? 2.516 6.961 -2.197 1 94.88 131 VAL A O 1
ATOM 1008 N N . MET A 1 132 ? 4.727 6.883 -1.976 1 97 132 MET A N 1
ATOM 1009 C CA . MET A 1 132 ? 4.742 7.941 -0.967 1 97 132 MET A CA 1
ATOM 1010 C C . MET A 1 132 ? 4.355 9.281 -1.579 1 97 132 MET A C 1
ATOM 1012 O O . MET A 1 132 ? 3.566 10.031 -0.997 1 97 132 MET A O 1
ATOM 1016 N N . GLY A 1 133 ? 4.93 9.578 -2.732 1 98.44 133 GLY A N 1
ATOM 1017 C CA . GLY A 1 133 ? 4.535 10.797 -3.426 1 98.44 133 GLY A CA 1
ATOM 1018 C C . GLY A 1 133 ? 3.059 10.828 -3.773 1 98.44 133 GLY A C 1
ATOM 1019 O O . GLY A 1 133 ? 2.414 11.875 -3.666 1 98.44 133 GLY A O 1
ATOM 1020 N N . GLY A 1 134 ? 2.518 9.68 -4.227 1 97.81 134 GLY A N 1
ATOM 1021 C CA . GLY A 1 134 ? 1.097 9.586 -4.523 1 97.81 134 GLY A CA 1
ATOM 1022 C C . GLY A 1 134 ? 0.219 9.781 -3.301 1 97.81 134 GLY A C 1
ATOM 1023 O O . GLY A 1 134 ? -0.828 10.422 -3.379 1 97.81 134 GLY A O 1
ATOM 1024 N N . ALA A 1 135 ? 0.608 9.211 -2.17 1 97 135 ALA A N 1
ATOM 1025 C CA . ALA A 1 135 ? -0.129 9.398 -0.923 1 97 135 ALA A CA 1
ATOM 1026 C C . ALA A 1 135 ? -0.151 10.867 -0.517 1 97 135 ALA A C 1
ATOM 1028 O O . ALA A 1 135 ? -1.203 11.406 -0.163 1 97 135 ALA A O 1
ATOM 1029 N N . VAL A 1 136 ? 1.011 11.484 -0.593 1 98.62 136 VAL A N 1
ATOM 1030 C CA . VAL A 1 136 ? 1.102 12.883 -0.204 1 98.62 136 VAL A CA 1
ATOM 1031 C C . VAL A 1 136 ? 0.283 13.742 -1.166 1 98.62 136 VAL A C 1
ATOM 1033 O O . VAL A 1 136 ? -0.37 14.703 -0.75 1 98.62 136 VAL A O 1
ATOM 1036 N N . ARG A 1 137 ? 0.29 13.43 -2.461 1 98.69 137 ARG A N 1
ATOM 1037 C CA . ARG A 1 137 ? -0.552 14.141 -3.422 1 98.69 137 ARG A CA 1
ATOM 1038 C C . ARG A 1 137 ? -2.027 14 -3.062 1 98.69 137 ARG A C 1
ATOM 1040 O O . ARG A 1 137 ? -2.773 14.977 -3.092 1 98.69 137 ARG A O 1
ATOM 1047 N N . PHE A 1 138 ? -2.395 12.836 -2.721 1 98.19 138 PHE A N 1
ATOM 1048 C CA . PHE A 1 138 ? -3.764 12.57 -2.293 1 98.19 138 PHE A CA 1
ATOM 1049 C C . PHE A 1 138 ? -4.113 13.398 -1.061 1 98.19 138 PHE A C 1
ATOM 1051 O O . PHE A 1 138 ? -5.18 14.008 -1 1 98.19 138 PHE A O 1
ATOM 1058 N N . PHE A 1 139 ? -3.275 13.398 -0.057 1 98.56 139 PHE A N 1
ATOM 1059 C CA . PHE A 1 139 ? -3.518 14.148 1.169 1 98.56 139 PHE A CA 1
ATOM 1060 C C . PHE A 1 139 ? -3.598 15.648 0.882 1 98.56 139 PHE A C 1
ATOM 1062 O O . PHE A 1 139 ? -4.438 16.344 1.45 1 98.56 139 PHE A O 1
ATOM 1069 N N . ALA A 1 140 ? -2.701 16.109 0.03 1 98.88 140 ALA A N 1
ATOM 1070 C CA . ALA A 1 140 ? -2.736 17.531 -0.33 1 98.88 140 ALA A CA 1
ATOM 1071 C C . ALA A 1 140 ? -4.074 17.906 -0.962 1 98.88 140 ALA A C 1
ATOM 1073 O O . ALA A 1 140 ? -4.656 18.938 -0.634 1 98.88 140 ALA A O 1
ATOM 1074 N N . ASP A 1 141 ? -4.555 17.047 -1.845 1 98.75 141 ASP A N 1
ATOM 1075 C CA . ASP A 1 141 ? -5.852 17.297 -2.473 1 98.75 141 ASP A CA 1
ATOM 1076 C C . ASP A 1 141 ? -6.969 17.312 -1.434 1 98.75 141 ASP A C 1
ATOM 1078 O O . ASP A 1 141 ? -7.84 18.172 -1.465 1 98.75 141 ASP A O 1
ATOM 1082 N N . ARG A 1 142 ? -6.941 16.375 -0.548 1 98.62 142 ARG A N 1
ATOM 1083 C CA . ARG A 1 142 ? -7.965 16.281 0.487 1 98.62 142 ARG A CA 1
ATOM 1084 C C . ARG A 1 142 ? -7.887 17.453 1.447 1 98.62 142 ARG A C 1
ATOM 1086 O O . ARG A 1 142 ? -8.914 17.969 1.908 1 98.62 142 ARG A O 1
ATOM 1093 N N . LEU A 1 143 ? -6.715 17.812 1.741 1 98.75 143 LEU A N 1
ATOM 1094 C CA . LEU A 1 143 ? -6.473 18.953 2.619 1 98.75 143 LEU A CA 1
ATOM 1095 C C . LEU A 1 143 ? -7.094 20.219 2.047 1 98.75 143 LEU A C 1
ATOM 1097 O O . LEU A 1 143 ? -7.793 20.953 2.754 1 98.75 143 LEU A O 1
ATOM 1101 N N . VAL A 1 144 ? -6.793 20.453 0.779 1 98.81 144 VAL A N 1
ATOM 1102 C CA . VAL A 1 144 ? -7.344 21.625 0.107 1 98.81 144 VAL A CA 1
ATOM 1103 C C . VAL A 1 144 ? -8.867 21.594 0.191 1 98.81 144 VAL A C 1
ATOM 1105 O O . VAL A 1 144 ? -9.492 22.594 0.58 1 98.81 144 VAL A O 1
ATOM 1108 N N . ARG A 1 145 ? -9.453 20.469 -0.061 1 98.56 145 ARG A N 1
ATOM 1109 C CA . ARG A 1 145 ? -10.906 20.344 -0.047 1 98.56 145 ARG A CA 1
ATOM 1110 C C . ARG A 1 145 ? -11.469 20.594 1.351 1 98.56 145 ARG A C 1
ATOM 1112 O O . ARG A 1 145 ? -12.453 21.312 1.513 1 98.56 145 ARG A O 1
ATOM 1119 N N . ALA A 1 146 ? -10.875 20 2.287 1 98.62 146 ALA A N 1
ATOM 1120 C CA . ALA A 1 146 ? -11.336 20.141 3.666 1 98.62 146 ALA A CA 1
ATOM 1121 C C . ALA A 1 146 ? -11.242 21.594 4.137 1 98.62 146 ALA A C 1
ATOM 1123 O O . ALA A 1 146 ? -12.164 22.094 4.773 1 98.62 146 ALA A O 1
ATOM 1124 N N . ALA A 1 147 ? -10.148 22.172 3.844 1 98.69 147 ALA A N 1
ATOM 1125 C CA . ALA A 1 147 ? -9.93 23.547 4.277 1 98.69 147 ALA A CA 1
ATOM 1126 C C . ALA A 1 147 ? -10.922 24.5 3.613 1 98.69 147 ALA A C 1
ATOM 1128 O O . ALA A 1 147 ? -11.469 25.391 4.27 1 98.69 147 ALA A O 1
ATOM 1129 N N . GLU A 1 148 ? -11.141 24.312 2.328 1 98.44 148 GLU A N 1
ATOM 1130 C CA . GLU A 1 148 ? -12.047 25.203 1.601 1 98.44 148 GLU A CA 1
ATOM 1131 C C . GLU A 1 148 ? -13.492 24.984 2.035 1 98.44 148 GLU A C 1
ATOM 1133 O O . GLU A 1 148 ? -14.289 25.922 2.033 1 98.44 148 GLU A O 1
ATOM 1138 N N . ARG A 1 149 ? -13.797 23.766 2.396 1 97.31 149 ARG A N 1
ATOM 1139 C CA . ARG A 1 149 ? -15.125 23.484 2.926 1 97.31 149 ARG A CA 1
ATOM 1140 C C . ARG A 1 149 ? -15.352 24.219 4.25 1 97.31 149 ARG A C 1
ATOM 1142 O O . ARG A 1 149 ? -16.453 24.656 4.539 1 97.31 149 ARG A O 1
ATOM 1149 N N . GLU A 1 150 ? -14.328 24.25 5.004 1 95.12 150 GLU A N 1
ATOM 1150 C CA . GLU A 1 150 ? -14.422 24.922 6.301 1 95.12 150 GLU A CA 1
ATOM 1151 C C . GLU A 1 150 ? -14.547 26.422 6.137 1 95.12 150 GLU A C 1
ATOM 1153 O O . GLU A 1 150 ? -15.195 27.094 6.953 1 95.12 150 GLU A O 1
ATOM 1158 N N . THR A 1 151 ? -13.922 26.969 5.117 1 89.81 151 THR A N 1
ATOM 1159 C CA . THR A 1 151 ? -13.867 28.422 4.98 1 89.81 151 THR A CA 1
ATOM 1160 C C . THR A 1 151 ? -14.969 28.922 4.047 1 89.81 151 THR A C 1
ATOM 1162 O O . THR A 1 151 ? -15.312 30.109 4.059 1 89.81 151 THR A O 1
ATOM 1165 N N . GLY A 1 152 ? -15.234 28.172 2.871 1 81.56 152 GLY A N 1
ATOM 1166 C CA . GLY A 1 152 ? -16.266 28.594 1.931 1 81.56 152 GLY A CA 1
ATOM 1167 C C . GLY A 1 152 ? -17.672 28.453 2.484 1 81.56 152 GLY A C 1
ATOM 1168 O O . GLY A 1 152 ? -18.641 28.844 1.837 1 81.56 152 GLY A O 1
ATOM 1169 N N . GLY A 1 153 ? -17.844 27.578 3.518 1 54.25 153 GLY A N 1
ATOM 1170 C CA . GLY A 1 153 ? -19.156 27.609 4.117 1 54.25 153 GLY A CA 1
ATOM 1171 C C . GLY A 1 153 ? -19.375 28.797 5.039 1 54.25 153 GLY A C 1
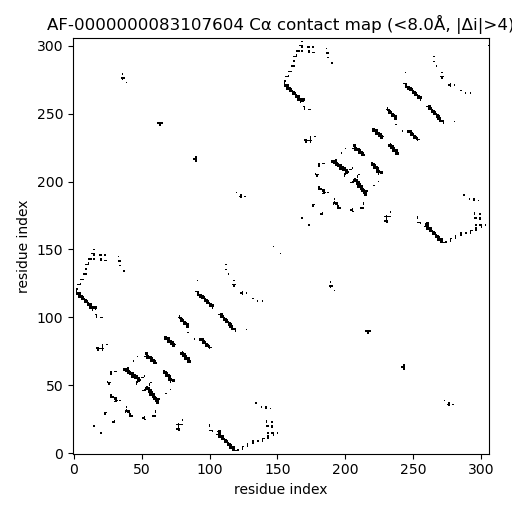ATOM 1172 O O . GLY A 1 153 ? -18.406 29.422 5.48 1 54.25 153 GLY A O 1
ATOM 1173 N N . MET B 1 1 ? -23.203 -4.027 9.477 1 50.94 1 MET B N 1
ATOM 1174 C CA . MET B 1 1 ? -23.656 -4.238 8.109 1 50.94 1 MET B CA 1
ATOM 1175 C C . MET B 1 1 ? -22.516 -4.762 7.234 1 50.94 1 MET B C 1
ATOM 1177 O O . MET B 1 1 ? -21.344 -4.496 7.504 1 50.94 1 MET B O 1
ATOM 1181 N N . SER B 1 2 ? -22.781 -5.777 6.527 1 65.5 2 SER B N 1
ATOM 1182 C CA . SER B 1 2 ? -21.781 -6.527 5.781 1 65.5 2 SER B CA 1
ATOM 1183 C C . SER B 1 2 ? -21.078 -5.645 4.754 1 65.5 2 SER B C 1
ATOM 1185 O O . SER B 1 2 ? -21.719 -4.848 4.07 1 65.5 2 SER B O 1
ATOM 1187 N N . GLY B 1 3 ? -19.844 -5.391 4.727 1 87.06 3 GLY B N 1
ATOM 1188 C CA . GLY B 1 3 ? -19.109 -4.57 3.777 1 87.06 3 GLY B CA 1
ATOM 1189 C C . GLY B 1 3 ? -19.391 -4.93 2.332 1 87.06 3 GLY B C 1
ATOM 1190 O O . GLY B 1 3 ? -19.828 -6.043 2.039 1 87.06 3 GLY B O 1
ATOM 1191 N N . ARG B 1 4 ? -19.547 -3.924 1.483 1 96.81 4 ARG B N 1
ATOM 1192 C CA . ARG B 1 4 ? -19.734 -4.117 0.051 1 96.81 4 ARG B CA 1
ATOM 1193 C C . ARG B 1 4 ? -18.656 -5.027 -0.532 1 96.81 4 ARG B C 1
ATOM 1195 O O . ARG B 1 4 ? -17.5 -4.957 -0.128 1 96.81 4 ARG B O 1
ATOM 1202 N N . LYS B 1 5 ? -19.047 -5.91 -1.516 1 98.12 5 LYS B N 1
ATOM 1203 C CA . LYS B 1 5 ? -18.109 -6.797 -2.211 1 98.12 5 LYS B CA 1
ATOM 1204 C C . LYS B 1 5 ? -17.516 -6.113 -3.438 1 98.12 5 LYS B C 1
ATOM 1206 O O . LYS B 1 5 ? -18.219 -5.422 -4.176 1 98.12 5 LYS B O 1
ATOM 1211 N N . PHE B 1 6 ? -16.266 -6.344 -3.746 1 98.69 6 PHE B N 1
ATOM 1212 C CA . PHE B 1 6 ? -15.555 -5.812 -4.898 1 98.69 6 PHE B CA 1
ATOM 1213 C C . PHE B 1 6 ? -14.781 -6.918 -5.609 1 98.69 6 PHE B C 1
ATOM 1215 O O . PHE B 1 6 ? -14.398 -7.91 -4.992 1 98.69 6 PHE B O 1
ATOM 1222 N N . SER B 1 7 ? -14.594 -6.738 -6.891 1 98.88 7 SER B N 1
ATOM 1223 C CA . SER B 1 7 ? -13.852 -7.707 -7.688 1 98.88 7 SER B CA 1
ATOM 1224 C C . SER B 1 7 ? -13.016 -7.02 -8.758 1 98.88 7 SER B C 1
ATOM 1226 O O . SER B 1 7 ? -13.227 -5.844 -9.062 1 98.88 7 SER B O 1
ATOM 1228 N N . PHE B 1 8 ? -12.039 -7.695 -9.258 1 98.88 8 PHE B N 1
ATOM 1229 C CA . PHE B 1 8 ? -11.227 -7.246 -10.383 1 98.88 8 PHE B CA 1
ATOM 1230 C C . PHE B 1 8 ? -10.859 -8.414 -11.289 1 98.88 8 PHE B C 1
ATOM 1232 O O . PHE B 1 8 ? -10.977 -9.578 -10.891 1 98.88 8 PHE B O 1
ATOM 1239 N N . GLU B 1 9 ? -10.492 -8.125 -12.461 1 98.88 9 GLU B N 1
ATOM 1240 C CA . GLU B 1 9 ? -10.031 -9.086 -13.46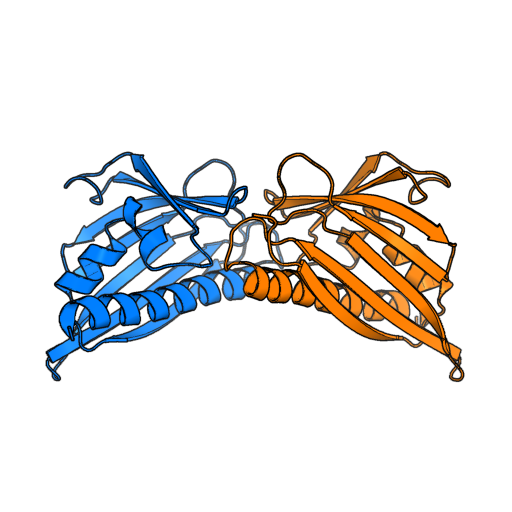1 1 98.88 9 GLU B CA 1
ATOM 1241 C C . GLU B 1 9 ? -8.859 -8.531 -14.266 1 98.88 9 GLU B C 1
ATOM 1243 O O . GLU B 1 9 ? -8.914 -7.395 -14.742 1 98.88 9 GLU B O 1
ATOM 1248 N N . VAL B 1 10 ? -7.859 -9.32 -14.367 1 98.94 10 VAL B N 1
ATOM 1249 C CA . VAL B 1 10 ? -6.688 -9.008 -15.18 1 98.94 10 VAL B CA 1
ATOM 1250 C C . VAL B 1 10 ? -6.477 -10.102 -16.219 1 98.94 10 VAL B C 1
ATOM 1252 O O . VAL B 1 10 ? -6.445 -11.289 -15.891 1 98.94 10 VAL B O 1
ATOM 1255 N N . THR B 1 11 ? -6.348 -9.703 -17.422 1 98.94 11 THR B N 1
ATOM 1256 C CA . THR B 1 11 ? -6.051 -10.664 -18.484 1 98.94 11 THR B CA 1
ATOM 1257 C C . THR B 1 11 ? -4.75 -10.297 -19.203 1 98.94 11 THR B C 1
ATOM 1259 O O . THR B 1 11 ? -4.445 -9.117 -19.375 1 98.94 11 THR B O 1
ATOM 1262 N N . ARG B 1 12 ? -4.031 -11.344 -19.547 1 98.88 12 ARG B N 1
ATOM 1263 C CA . ARG B 1 12 ? -2.826 -11.234 -20.375 1 98.88 12 ARG B CA 1
ATOM 1264 C C . ARG B 1 12 ? -2.697 -12.422 -21.312 1 98.88 12 ARG B C 1
ATOM 1266 O O . ARG B 1 12 ? -3.436 -13.398 -21.203 1 98.88 12 ARG B O 1
ATOM 1273 N N . THR B 1 13 ? -1.793 -12.242 -22.266 1 98.75 13 THR B N 1
ATOM 1274 C CA . THR B 1 13 ? -1.358 -13.352 -23.109 1 98.75 13 THR B CA 1
ATOM 1275 C C . THR B 1 13 ? 0.161 -13.492 -23.078 1 98.75 13 THR B C 1
ATOM 1277 O O . THR B 1 13 ? 0.88 -12.5 -22.922 1 98.75 13 THR B O 1
ATOM 1280 N N . SER B 1 14 ? 0.589 -14.719 -23.109 1 98.81 14 SER B N 1
ATOM 1281 C CA . SER B 1 14 ? 2.014 -15.039 -23.109 1 98.81 14 SER B CA 1
ATOM 1282 C C . SER B 1 14 ? 2.354 -16.031 -24.219 1 98.81 14 SER B C 1
ATOM 1284 O O . SER B 1 14 ? 1.529 -16.875 -24.578 1 98.81 14 SER B O 1
ATOM 1286 N N . SER B 1 15 ? 3.547 -15.969 -24.75 1 98.5 15 SER B N 1
ATOM 1287 C CA . SER B 1 15 ? 4.039 -16.969 -25.688 1 98.5 15 SER B CA 1
ATOM 1288 C C . SER B 1 15 ? 4.523 -18.219 -24.969 1 98.5 15 SER B C 1
ATOM 1290 O O . SER B 1 15 ? 4.785 -19.25 -25.594 1 98.5 15 SER B O 1
ATOM 1292 N N . ALA B 1 16 ? 4.691 -18.219 -23.672 1 98.75 16 ALA B N 1
ATOM 1293 C CA . ALA B 1 16 ? 5.18 -19.359 -22.906 1 98.75 16 ALA B CA 1
ATOM 1294 C C . ALA B 1 16 ? 4.078 -20.391 -22.688 1 98.75 16 ALA B C 1
ATOM 1296 O O . ALA B 1 16 ? 2.893 -20.047 -22.656 1 98.75 16 ALA B O 1
ATOM 1297 N N . PRO B 1 17 ? 4.453 -21.625 -22.547 1 98.44 17 PRO B N 1
ATOM 1298 C CA . PRO B 1 17 ? 3.463 -22.672 -22.25 1 98.44 17 PRO B CA 1
ATOM 1299 C C . PRO B 1 17 ? 2.797 -22.5 -20.891 1 98.44 17 PRO B C 1
ATOM 1301 O O . PRO B 1 17 ? 3.41 -21.953 -19.969 1 98.44 17 PRO B O 1
ATOM 1304 N N . ALA B 1 18 ? 1.597 -23 -20.75 1 98.75 18 ALA B N 1
ATOM 1305 C CA . ALA B 1 18 ? 0.829 -22.906 -19.5 1 98.75 18 ALA B CA 1
ATOM 1306 C C . ALA B 1 18 ? 1.592 -23.547 -18.344 1 98.75 18 ALA B C 1
ATOM 1308 O O . ALA B 1 18 ? 1.545 -23.047 -17.219 1 98.75 18 ALA B O 1
ATOM 1309 N N . ALA B 1 19 ? 2.305 -24.578 -18.609 1 98.56 19 ALA B N 1
ATOM 1310 C CA . ALA B 1 19 ? 3.035 -25.297 -17.562 1 98.56 19 ALA B CA 1
ATOM 1311 C C . ALA B 1 19 ? 4.094 -24.391 -16.922 1 98.56 19 ALA B C 1
ATOM 1313 O O . ALA B 1 19 ? 4.293 -24.422 -15.703 1 98.56 19 ALA B O 1
ATOM 1314 N N . THR B 1 20 ? 4.77 -23.609 -17.734 1 98.69 20 THR B N 1
ATOM 1315 C CA . THR B 1 20 ? 5.789 -22.703 -17.234 1 98.69 20 THR B CA 1
ATOM 1316 C C . THR B 1 20 ? 5.168 -21.609 -16.359 1 98.69 20 THR B C 1
ATOM 1318 O O . THR B 1 20 ? 5.652 -21.344 -15.258 1 98.69 20 THR B O 1
ATOM 1321 N N . LEU B 1 21 ? 4.105 -21.047 -16.797 1 98.88 21 LEU B N 1
ATOM 1322 C CA . LEU B 1 21 ? 3.406 -19.984 -16.062 1 98.88 21 LEU B CA 1
ATOM 1323 C C . LEU B 1 21 ? 2.867 -20.516 -14.742 1 98.88 21 LEU B C 1
ATOM 1325 O O . LEU B 1 21 ? 3.031 -19.875 -13.703 1 98.88 21 LEU B O 1
ATOM 1329 N N . PHE B 1 22 ? 2.279 -21.641 -14.828 1 98.88 22 PHE B N 1
ATOM 1330 C CA . PHE B 1 22 ? 1.708 -22.266 -13.641 1 98.88 22 PHE B CA 1
ATOM 1331 C C . PHE B 1 22 ? 2.789 -22.531 -12.602 1 98.88 22 PHE B C 1
ATOM 1333 O O . PHE B 1 22 ? 2.613 -22.234 -11.414 1 98.88 22 PHE B O 1
ATOM 1340 N N . ARG B 1 23 ? 3.846 -23.094 -13.016 1 98.5 23 ARG B N 1
ATOM 1341 C CA . ARG B 1 23 ? 4.945 -23.406 -12.109 1 98.5 23 ARG B CA 1
ATOM 1342 C C . ARG B 1 23 ? 5.438 -22.156 -11.398 1 98.5 23 ARG B C 1
ATOM 1344 O O . ARG B 1 23 ? 5.648 -22.156 -10.188 1 98.5 23 ARG B O 1
ATOM 1351 N N . LEU B 1 24 ? 5.609 -21.078 -12.133 1 98.69 24 LEU B N 1
ATOM 1352 C CA . LEU B 1 24 ? 6.078 -19.828 -11.555 1 98.69 24 LEU B CA 1
ATOM 1353 C C . LEU B 1 24 ? 5.082 -19.297 -10.523 1 98.69 24 LEU B C 1
ATOM 1355 O O . LEU B 1 24 ? 5.477 -18.844 -9.445 1 98.69 24 LEU B O 1
ATOM 1359 N N . VAL B 1 25 ? 3.832 -19.375 -10.797 1 98.81 25 VAL B N 1
ATOM 1360 C CA . VAL B 1 25 ? 2.801 -18.828 -9.914 1 98.81 25 VAL B CA 1
ATOM 1361 C C . VAL B 1 25 ? 2.672 -19.719 -8.672 1 98.81 25 VAL B C 1
ATOM 1363 O O . VAL B 1 25 ? 2.537 -19.203 -7.555 1 98.81 25 VAL B O 1
ATOM 1366 N N . ALA B 1 26 ? 2.734 -21 -8.875 1 98.62 26 ALA B N 1
ATOM 1367 C CA . ALA B 1 26 ? 2.475 -21.938 -7.793 1 98.62 26 ALA B CA 1
ATOM 1368 C C . ALA B 1 26 ? 3.662 -22.016 -6.84 1 98.62 26 ALA B C 1
ATOM 1370 O O . ALA B 1 26 ? 3.5 -22.359 -5.664 1 98.62 26 ALA B O 1
ATOM 1371 N N . ASP B 1 27 ? 4.824 -21.703 -7.32 1 98.5 27 ASP B N 1
ATOM 1372 C CA . ASP B 1 27 ? 6.016 -21.719 -6.48 1 98.5 27 ASP B CA 1
ATOM 1373 C C . ASP B 1 27 ? 6.156 -20.438 -5.68 1 98.5 27 ASP B C 1
ATOM 1375 O O . ASP B 1 27 ? 6.984 -19.578 -6.004 1 98.5 27 ASP B O 1
ATOM 1379 N N . GLY B 1 28 ? 5.434 -20.391 -4.613 1 98.56 28 GLY B N 1
ATOM 1380 C CA . GLY B 1 28 ? 5.328 -19.188 -3.795 1 98.56 28 GLY B CA 1
ATOM 1381 C C . GLY B 1 28 ? 6.66 -18.734 -3.229 1 98.56 28 GLY B C 1
ATOM 1382 O O . GLY B 1 28 ? 6.914 -17.531 -3.107 1 98.56 28 GLY B O 1
ATOM 1383 N N . ALA B 1 29 ? 7.547 -19.609 -2.938 1 98.44 29 ALA B N 1
ATOM 1384 C CA . ALA B 1 29 ? 8.82 -19.281 -2.307 1 98.44 29 ALA B CA 1
ATOM 1385 C C . ALA B 1 29 ? 9.766 -18.594 -3.295 1 98.44 29 ALA B C 1
ATOM 1387 O O . ALA B 1 29 ? 10.766 -18 -2.896 1 98.44 29 ALA B O 1
ATOM 1388 N N . SER B 1 30 ? 9.461 -18.688 -4.547 1 98.25 30 SER B N 1
ATOM 1389 C CA . SER B 1 30 ? 10.375 -18.156 -5.559 1 98.25 30 SER B CA 1
ATOM 1390 C C . SER B 1 30 ? 9.859 -16.844 -6.129 1 98.25 30 SER B C 1
ATOM 1392 O O . SER B 1 30 ? 10.453 -16.297 -7.066 1 98.25 30 SER B O 1
ATOM 1394 N N . TRP B 1 31 ? 8.766 -16.344 -5.625 1 98.62 31 TRP B N 1
ATOM 1395 C CA . TRP B 1 31 ? 8.156 -15.133 -6.176 1 98.62 31 TRP B CA 1
ATOM 1396 C C . TRP B 1 31 ? 9.148 -13.969 -6.172 1 98.62 31 TRP B C 1
ATOM 1398 O O . TRP B 1 31 ? 9.125 -13.125 -7.07 1 98.62 31 TRP B O 1
ATOM 1408 N N . SER B 1 32 ? 10.055 -13.891 -5.191 1 97.75 32 SER B N 1
ATOM 1409 C CA . SER B 1 32 ? 10.992 -12.781 -5.07 1 97.75 32 SER B CA 1
ATOM 1410 C C . SER B 1 32 ? 11.984 -12.758 -6.23 1 97.75 32 SER B C 1
ATOM 1412 O O . SER B 1 32 ? 12.672 -11.758 -6.445 1 97.75 32 SER B O 1
ATOM 1414 N N . ARG B 1 33 ? 12.023 -13.789 -7.027 1 97.44 33 ARG B N 1
ATOM 1415 C CA . ARG B 1 33 ? 12.938 -13.867 -8.164 1 97.44 33 ARG B CA 1
ATOM 1416 C C . ARG B 1 33 ? 12.359 -13.141 -9.375 1 97.44 33 ARG B C 1
ATOM 1418 O O . ARG B 1 33 ? 13.109 -12.695 -10.25 1 97.44 33 ARG B O 1
ATOM 1425 N N . TRP B 1 34 ? 11.062 -13.055 -9.375 1 97.62 34 TRP B N 1
ATOM 1426 C CA . TRP B 1 34 ? 10.508 -12.531 -10.617 1 97.62 34 TRP B CA 1
ATOM 1427 C C . TRP B 1 34 ? 9.484 -11.438 -10.344 1 97.62 34 TRP B C 1
ATOM 1429 O O . TRP B 1 34 ? 9.07 -10.719 -11.258 1 97.62 34 TRP B O 1
ATOM 1439 N N . ALA B 1 35 ? 9.055 -11.195 -9.094 1 97.44 35 ALA B N 1
ATOM 1440 C CA . ALA B 1 35 ? 7.961 -10.281 -8.797 1 97.44 35 ALA B CA 1
ATOM 1441 C C . ALA B 1 35 ? 8.469 -9.016 -8.102 1 97.44 35 ALA B C 1
ATOM 1443 O O . ALA B 1 35 ? 7.695 -8.281 -7.488 1 97.44 35 ALA B O 1
ATOM 1444 N N . LYS B 1 36 ? 9.758 -8.727 -8.125 1 94.25 36 LYS B N 1
ATOM 1445 C CA . LYS B 1 36 ? 10.289 -7.457 -7.645 1 94.25 36 LYS B CA 1
ATOM 1446 C C . LYS B 1 36 ? 9.781 -6.293 -8.492 1 94.25 36 LYS B C 1
ATOM 1448 O O . LYS B 1 36 ? 9.492 -6.457 -9.672 1 94.25 36 LYS B O 1
ATOM 1453 N N . PRO B 1 37 ? 9.602 -5.152 -7.852 1 93.56 37 PRO B N 1
ATOM 1454 C CA . PRO B 1 37 ? 10.016 -4.738 -6.508 1 93.56 37 PRO B CA 1
ATOM 1455 C C . PRO B 1 37 ? 8.914 -4.914 -5.469 1 93.56 37 PRO B C 1
ATOM 1457 O O . PRO B 1 37 ? 9.109 -4.582 -4.293 1 93.56 37 PRO B O 1
ATOM 1460 N N . ILE B 1 38 ? 7.777 -5.457 -5.844 1 94 38 ILE B N 1
ATOM 1461 C CA . ILE B 1 38 ? 6.676 -5.574 -4.898 1 94 38 ILE B CA 1
ATOM 1462 C C . ILE B 1 38 ? 6.934 -6.742 -3.947 1 94 38 ILE B C 1
ATOM 1464 O O . ILE B 1 38 ? 6.633 -6.66 -2.754 1 94 38 ILE B O 1
ATOM 1468 N N . VAL B 1 39 ? 7.449 -7.777 -4.426 1 97 39 VAL B N 1
ATOM 1469 C CA . VAL B 1 39 ? 7.84 -8.922 -3.609 1 97 39 VAL B CA 1
ATOM 1470 C C . VAL B 1 39 ? 9.359 -9.023 -3.559 1 97 39 VAL B C 1
ATOM 1472 O O . VAL B 1 39 ? 9.992 -9.453 -4.527 1 97 39 VAL B O 1
ATOM 1475 N N . VAL B 1 40 ? 9.859 -8.703 -2.428 1 95.25 40 VAL B N 1
ATOM 1476 C CA . VAL B 1 40 ? 11.305 -8.789 -2.252 1 95.25 40 VAL B CA 1
ATOM 1477 C C . VAL B 1 40 ? 11.656 -9.992 -1.385 1 95.25 40 VAL B C 1
ATOM 1479 O O . VAL B 1 40 ? 12.805 -10.438 -1.358 1 95.25 40 VAL B O 1
ATOM 1482 N N . GLN B 1 41 ? 10.688 -10.414 -0.672 1 95.94 41 GLN B N 1
ATOM 1483 C CA . GLN B 1 41 ? 10.797 -11.602 0.165 1 95.94 41 GLN B CA 1
ATOM 1484 C C . GLN B 1 41 ? 9.695 -12.609 -0.156 1 95.94 41 GLN B C 1
ATOM 1486 O O . GLN B 1 41 ? 8.539 -12.227 -0.373 1 95.94 41 GLN B O 1
ATOM 1491 N N . SER B 1 42 ? 10.078 -13.859 -0.192 1 98.31 42 SER B N 1
ATOM 1492 C CA . SER B 1 42 ? 9.125 -14.938 -0.415 1 98.31 42 SER B CA 1
ATOM 1493 C C . SER B 1 42 ? 9.578 -16.234 0.256 1 98.31 42 SER B C 1
ATOM 1495 O O . SER B 1 42 ? 10.766 -16.547 0.272 1 98.31 42 SER B O 1
ATOM 1497 N N . SER B 1 43 ? 8.633 -16.891 0.863 1 98.5 43 SER B N 1
ATOM 1498 C CA . SER B 1 43 ? 8.898 -18.156 1.545 1 98.5 43 SER B CA 1
ATOM 1499 C C . SER B 1 43 ? 7.613 -18.953 1.746 1 98.5 43 SER B C 1
ATOM 1501 O O . SER B 1 43 ? 6.52 -18.453 1.5 1 98.5 43 SER B O 1
ATOM 1503 N N . TRP B 1 44 ? 7.789 -20.219 2.129 1 98.62 44 TRP B N 1
ATOM 1504 C CA . TRP B 1 44 ? 6.648 -21.031 2.553 1 98.62 44 TRP B CA 1
ATOM 1505 C C . TRP B 1 44 ? 6.445 -20.938 4.062 1 98.62 44 TRP B C 1
ATOM 1507 O O . TRP B 1 44 ? 7.387 -21.141 4.832 1 98.62 44 TRP B O 1
ATOM 1517 N N . ALA B 1 45 ? 5.266 -20.594 4.445 1 98.12 45 ALA B N 1
ATOM 1518 C CA . ALA B 1 45 ? 4.891 -20.766 5.844 1 98.12 45 ALA B CA 1
ATOM 1519 C C . ALA B 1 45 ? 4.434 -22.188 6.121 1 98.12 45 ALA B C 1
ATOM 1521 O O . ALA B 1 45 ? 4.566 -22.688 7.242 1 98.12 45 ALA B O 1
ATOM 1522 N N . ARG B 1 46 ? 3.902 -22.781 5.09 1 98.62 46 ARG B N 1
ATOM 1523 C CA . ARG B 1 46 ? 3.418 -24.156 5.102 1 98.62 46 ARG B CA 1
ATOM 1524 C C . ARG B 1 46 ? 3.416 -24.75 3.697 1 98.62 46 ARG B C 1
ATOM 1526 O O . ARG B 1 46 ? 3.043 -24.078 2.734 1 98.62 46 ARG B O 1
ATOM 1533 N N . GLN B 1 47 ? 3.811 -25.969 3.516 1 98.56 47 GLN B N 1
ATOM 1534 C CA . GLN B 1 47 ? 3.73 -26.641 2.223 1 98.56 47 GLN B CA 1
ATOM 1535 C C . GLN B 1 47 ? 2.377 -27.312 2.039 1 98.56 47 GLN B C 1
ATOM 1537 O O . GLN B 1 47 ? 1.689 -27.625 3.018 1 98.56 47 GLN B O 1
ATOM 1542 N N . GLY B 1 48 ? 2.029 -27.469 0.755 1 98.75 48 GLY B N 1
ATOM 1543 C CA . GLY B 1 48 ? 0.75 -28.078 0.424 1 98.75 48 GLY B CA 1
ATOM 1544 C C . GLY B 1 48 ? 0.883 -29.469 -0.171 1 98.75 48 GLY B C 1
ATOM 1545 O O . GLY B 1 48 ? 1.905 -30.141 0.014 1 98.75 48 GLY B O 1
ATOM 1546 N N . ASP B 1 49 ? -0.239 -29.906 -0.719 1 98.31 49 ASP B N 1
ATOM 1547 C CA . ASP B 1 49 ? -0.303 -31.188 -1.404 1 98.31 49 ASP B CA 1
ATOM 1548 C C . ASP B 1 49 ? -0.906 -31.047 -2.799 1 98.31 49 ASP B C 1
ATOM 1550 O O . ASP B 1 49 ? -2.096 -30.75 -2.939 1 98.31 49 ASP B O 1
ATOM 1554 N N . PRO B 1 50 ? -0.164 -31.281 -3.812 1 97.94 50 PRO B N 1
ATOM 1555 C CA . PRO B 1 50 ? 1.218 -31.766 -3.727 1 97.94 50 PRO B CA 1
ATOM 1556 C C . PRO B 1 50 ? 2.184 -30.703 -3.223 1 97.94 50 PRO B C 1
ATOM 1558 O O . PRO B 1 50 ? 1.895 -29.5 -3.326 1 97.94 50 PRO B O 1
ATOM 1561 N N . ALA B 1 51 ? 3.277 -31.172 -2.686 1 97.88 51 ALA B N 1
ATOM 1562 C CA . ALA B 1 51 ? 4.281 -30.234 -2.191 1 97.88 51 ALA B CA 1
ATOM 1563 C C . ALA B 1 51 ? 5.023 -29.562 -3.346 1 97.88 51 ALA B C 1
ATOM 1565 O O . ALA B 1 51 ? 5.25 -30.172 -4.387 1 97.88 51 ALA B O 1
ATOM 1566 N N . PRO B 1 52 ? 5.438 -28.344 -3.164 1 98.44 52 PRO B N 1
ATOM 1567 C CA . PRO B 1 52 ? 5.207 -27.5 -1.987 1 98.44 52 PRO B CA 1
ATOM 1568 C C . PRO B 1 52 ? 3.961 -26.641 -2.121 1 98.44 52 PRO B C 1
ATOM 1570 O O . PRO B 1 52 ? 3.43 -26.156 -1.116 1 98.44 52 PRO B O 1
ATOM 1573 N N . GLY B 1 53 ? 3.422 -26.422 -3.348 1 98.5 53 GLY B N 1
ATOM 1574 C CA . GLY B 1 53 ? 2.504 -25.312 -3.596 1 98.5 53 GLY B CA 1
ATOM 1575 C C . GLY B 1 53 ? 1.062 -25.766 -3.742 1 98.5 53 GLY B C 1
ATOM 1576 O O . GLY B 1 53 ? 0.19 -24.969 -4.094 1 98.5 53 GLY B O 1
ATOM 1577 N N . GLY B 1 54 ? 0.811 -27.031 -3.506 1 98.75 54 GLY B N 1
ATOM 1578 C CA . GLY B 1 54 ? -0.525 -27.578 -3.652 1 98.75 54 GLY B CA 1
ATOM 1579 C C . GLY B 1 54 ? -1.499 -27.078 -2.605 1 98.75 54 GLY B C 1
ATOM 1580 O O . GLY B 1 54 ? -1.213 -26.109 -1.899 1 98.75 54 GLY B O 1
ATOM 1581 N N . VAL B 1 55 ? -2.664 -27.672 -2.578 1 98.88 55 VAL B N 1
ATOM 1582 C CA . VAL B 1 55 ? -3.75 -27.266 -1.697 1 98.88 55 VAL B CA 1
ATOM 1583 C C . VAL B 1 55 ? -3.266 -27.25 -0.249 1 98.88 55 VAL B C 1
ATOM 1585 O O . VAL B 1 55 ? -2.613 -28.203 0.199 1 98.88 55 VAL B O 1
ATOM 1588 N N . GLY B 1 56 ? -3.51 -26.219 0.44 1 98.81 56 GLY B N 1
ATOM 1589 C CA . GLY B 1 56 ? -3.127 -26.078 1.836 1 98.81 56 GLY B CA 1
ATOM 1590 C C . GLY B 1 56 ? -1.818 -25.328 2.02 1 98.81 56 GLY B C 1
ATOM 1591 O O . GLY B 1 56 ? -1.487 -24.922 3.131 1 98.81 56 GLY B O 1
ATOM 1592 N N . ALA B 1 57 ? -1.038 -25.172 0.973 1 98.88 57 ALA B N 1
ATOM 1593 C CA . ALA B 1 57 ? 0.198 -24.406 1.047 1 98.88 57 ALA B CA 1
ATOM 1594 C C . ALA B 1 57 ? -0.085 -22.953 1.434 1 98.88 57 ALA B C 1
ATOM 1596 O O . ALA B 1 57 ? -1.077 -22.375 0.991 1 98.88 57 ALA B O 1
ATOM 1597 N N . ILE B 1 58 ? 0.776 -22.406 2.275 1 98.81 58 ILE B N 1
ATOM 1598 C CA . ILE B 1 58 ? 0.714 -20.984 2.617 1 98.81 58 ILE B CA 1
ATOM 1599 C C . ILE B 1 58 ? 2.031 -20.297 2.246 1 98.81 58 ILE B C 1
ATOM 1601 O O . ILE B 1 58 ? 3.072 -20.594 2.842 1 98.81 58 ILE B O 1
ATOM 1605 N N . ARG B 1 59 ? 1.936 -19.5 1.269 1 98.56 59 ARG B N 1
ATOM 1606 C CA . ARG B 1 59 ? 3.098 -18.688 0.925 1 98.56 59 ARG B CA 1
ATOM 1607 C C . ARG B 1 59 ? 3.082 -17.359 1.683 1 98.56 59 ARG B C 1
ATOM 1609 O O . ARG B 1 59 ? 2.014 -16.844 2.021 1 98.56 59 ARG B O 1
ATOM 1616 N N . LYS B 1 60 ? 4.285 -16.875 2.078 1 97 60 LYS B N 1
ATOM 1617 C CA . LYS B 1 60 ? 4.535 -15.539 2.613 1 97 60 LYS B CA 1
ATOM 1618 C C . LYS B 1 60 ? 5.309 -14.68 1.614 1 97 60 LYS B C 1
ATOM 1620 O O . LYS B 1 60 ? 6.441 -15 1.259 1 97 60 LYS B O 1
ATOM 1625 N N . VAL B 1 61 ? 4.672 -13.617 1.122 1 96.69 61 VAL B N 1
ATOM 1626 C CA . VAL B 1 61 ? 5.277 -12.805 0.074 1 96.69 61 VAL B CA 1
ATOM 1627 C C . VAL B 1 61 ? 5.137 -11.32 0.419 1 96.69 61 VAL B C 1
ATOM 1629 O O . VAL B 1 61 ? 4.16 -10.914 1.059 1 96.69 61 VAL B O 1
ATOM 1632 N N . GLY B 1 62 ? 6.082 -10.531 0.028 1 94.25 62 GLY B N 1
ATOM 1633 C CA . GLY B 1 62 ? 6.004 -9.094 0.239 1 94.25 62 GLY B CA 1
ATOM 1634 C C . GLY B 1 62 ? 7.355 -8.453 0.476 1 94.25 62 GLY B C 1
ATOM 1635 O O . GLY B 1 62 ? 8.367 -8.898 -0.073 1 94.25 62 GLY B O 1
ATOM 1636 N N . MET B 1 63 ? 7.285 -7.355 1.104 1 88.94 63 MET B N 1
ATOM 1637 C CA . MET B 1 63 ? 8.453 -6.59 1.52 1 88.94 63 MET B CA 1
ATOM 1638 C C . MET B 1 63 ? 8.352 -6.195 2.988 1 88.94 63 MET B C 1
ATOM 1640 O O . MET B 1 63 ? 7.344 -5.633 3.416 1 88.94 63 MET B O 1
ATOM 1644 N N . TRP B 1 64 ? 9.383 -6.469 3.725 1 82.25 64 TRP B N 1
ATOM 1645 C CA . TRP B 1 64 ? 9.359 -6.102 5.137 1 82.25 64 TRP B CA 1
ATOM 1646 C C . TRP B 1 64 ? 9.109 -4.605 5.309 1 82.25 64 TRP B C 1
ATOM 1648 O O . TRP B 1 64 ? 9.711 -3.787 4.605 1 82.25 64 TRP B O 1
ATOM 1658 N N . PRO B 1 65 ? 8.219 -4.207 6.203 1 81.44 65 PRO B N 1
ATOM 1659 C CA . PRO B 1 65 ? 7.531 -5.027 7.199 1 81.44 65 PRO B CA 1
ATOM 1660 C C . PRO B 1 65 ? 6.164 -5.512 6.719 1 81.44 65 PRO B C 1
ATOM 1662 O O . PRO B 1 65 ? 5.41 -6.109 7.492 1 81.44 65 PRO B O 1
ATOM 1665 N N . VAL B 1 66 ? 5.879 -5.371 5.453 1 82.19 66 VAL B N 1
ATOM 1666 C CA . VAL B 1 66 ? 4.578 -5.754 4.918 1 82.19 66 VAL B CA 1
ATOM 1667 C C . VAL B 1 66 ? 4.691 -7.09 4.184 1 82.19 66 VAL B C 1
ATOM 1669 O O . VAL B 1 66 ? 5.117 -7.137 3.027 1 82.19 66 VAL B O 1
ATOM 1672 N N . LEU B 1 67 ? 4.285 -8.148 4.902 1 89.19 67 LEU B N 1
ATOM 1673 C CA . LEU B 1 67 ? 4.254 -9.484 4.32 1 89.19 67 LEU B CA 1
ATOM 1674 C C . LEU B 1 67 ? 2.838 -10.055 4.332 1 89.19 67 LEU B C 1
ATOM 1676 O O . LEU B 1 67 ? 2.141 -9.969 5.344 1 89.19 67 LEU B O 1
ATOM 1680 N N . VAL B 1 68 ? 2.408 -10.625 3.258 1 93.5 68 VAL B N 1
ATOM 1681 C CA . VAL B 1 68 ? 1.074 -11.195 3.098 1 93.5 68 VAL B CA 1
ATOM 1682 C C . VAL B 1 68 ? 1.163 -12.719 3.059 1 93.5 68 VAL B C 1
ATOM 1684 O O . VAL B 1 68 ? 2.086 -13.273 2.463 1 93.5 68 VAL B O 1
ATOM 1687 N N . GLN B 1 69 ? 0.262 -13.32 3.727 1 96.81 69 GLN B N 1
ATOM 1688 C CA . GLN B 1 69 ? 0.154 -14.773 3.648 1 96.81 69 GLN B CA 1
ATOM 1689 C C . GLN B 1 69 ? -1.057 -15.188 2.816 1 96.81 69 GLN B C 1
ATOM 1691 O O . GLN B 1 69 ? -2.172 -14.727 3.059 1 96.81 69 GLN B O 1
ATOM 1696 N N . GLU B 1 70 ? -0.802 -16.078 1.861 1 98.19 70 GLU B N 1
ATOM 1697 C CA . GLU B 1 70 ? -1.846 -16.609 0.99 1 98.19 70 GLU B CA 1
ATOM 1698 C C . GLU B 1 70 ? -1.88 -18.141 1.035 1 98.19 70 GLU B C 1
ATOM 1700 O O . GLU B 1 70 ? -0.835 -18.797 0.978 1 98.19 70 GLU B O 1
ATOM 1705 N N . GLU B 1 71 ? -3.068 -18.688 1.151 1 98.81 71 GLU B N 1
ATOM 1706 C CA . GLU B 1 71 ? -3.244 -20.141 1.177 1 98.81 71 GLU B CA 1
ATOM 1707 C C . GLU B 1 71 ? -3.836 -20.641 -0.135 1 98.81 71 GLU B C 1
ATOM 1709 O O . GLU B 1 71 ? -4.863 -20.141 -0.594 1 98.81 71 GLU B O 1
ATOM 1714 N N . THR B 1 72 ? -3.211 -21.656 -0.705 1 98.94 72 THR B N 1
ATOM 1715 C CA . THR B 1 72 ? -3.74 -22.328 -1.89 1 98.94 72 THR B CA 1
ATOM 1716 C C . THR B 1 72 ? -4.98 -23.141 -1.542 1 98.94 72 THR B C 1
ATOM 1718 O O . THR B 1 72 ? -4.938 -24 -0.651 1 98.94 72 THR B O 1
ATOM 1721 N N . VAL B 1 73 ? -6.09 -22.922 -2.252 1 98.94 73 VAL B N 1
ATOM 1722 C CA . VAL B 1 73 ? -7.324 -23.625 -1.924 1 98.94 73 VAL B CA 1
A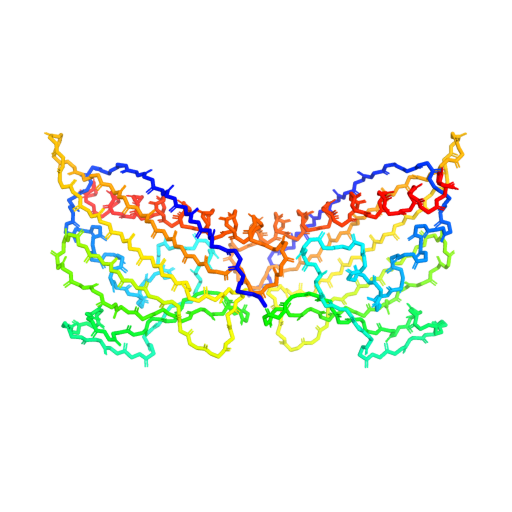TOM 1723 C C . VAL B 1 73 ? -7.73 -24.531 -3.088 1 98.94 73 VAL B C 1
ATOM 1725 O O . VAL B 1 73 ? -8.523 -25.453 -2.912 1 98.94 73 VAL B O 1
ATOM 1728 N N . GLU B 1 74 ? -7.309 -24.25 -4.285 1 98.88 74 GLU B N 1
ATOM 1729 C CA . GLU B 1 74 ? -7.438 -25.125 -5.449 1 98.88 74 GLU B CA 1
ATOM 1730 C C . GLU B 1 74 ? -6.141 -25.172 -6.254 1 98.88 74 GLU B C 1
ATOM 1732 O O . GLU B 1 74 ? -5.465 -24.141 -6.41 1 98.88 74 GLU B O 1
ATOM 1737 N N . TYR B 1 75 ? -5.859 -26.281 -6.715 1 98.81 75 TYR B N 1
ATOM 1738 C CA . TYR B 1 75 ? -4.641 -26.578 -7.457 1 98.81 75 TYR B CA 1
ATOM 1739 C C . TYR B 1 75 ? -4.906 -27.578 -8.562 1 98.81 75 TYR B C 1
ATOM 1741 O O . TYR B 1 75 ? -5.008 -28.781 -8.305 1 98.81 75 TYR B O 1
ATOM 1749 N N . GLU B 1 76 ? -5.125 -27.094 -9.703 1 98.81 76 GLU B N 1
ATOM 1750 C CA . GLU B 1 76 ? -5.191 -27.906 -10.914 1 98.81 76 GLU B CA 1
ATOM 1751 C C . GLU B 1 76 ? -3.967 -27.703 -11.797 1 98.81 76 GLU B C 1
ATOM 1753 O O . GLU B 1 76 ? -3.928 -26.766 -12.594 1 98.81 76 GLU B O 1
ATOM 1758 N N . GLN B 1 77 ? -3.068 -28.578 -11.688 1 98.5 77 GLN B N 1
ATOM 1759 C CA . GLN B 1 77 ? -1.751 -28.438 -12.305 1 98.5 77 GLN B CA 1
ATOM 1760 C C . GLN B 1 77 ? -1.865 -27.953 -13.742 1 98.5 77 GLN B C 1
ATOM 1762 O O . GLN B 1 77 ? -2.658 -28.484 -14.523 1 98.5 77 GLN B O 1
ATOM 1767 N N . ASP B 1 78 ? -1.13 -26.79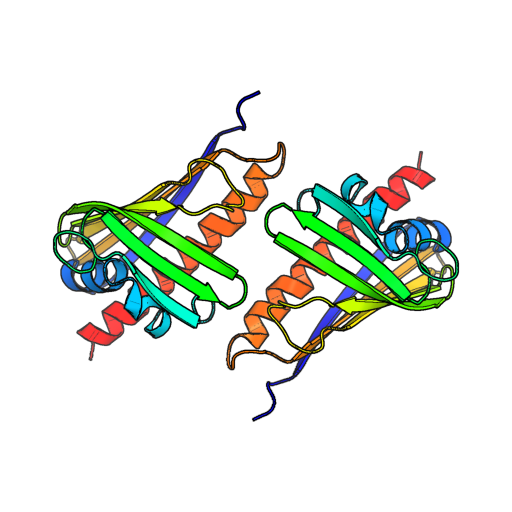7 -14.055 1 98.69 78 ASP B N 1
ATOM 1768 C CA . ASP B 1 78 ? -0.919 -26.188 -15.367 1 98.69 78 ASP B CA 1
ATOM 1769 C C . ASP B 1 78 ? -2.178 -25.469 -15.844 1 98.69 78 ASP B C 1
ATOM 1771 O O . ASP B 1 78 ? -2.221 -24.969 -16.969 1 98.69 78 ASP B O 1
ATOM 1775 N N . ARG B 1 79 ? -3.176 -25.406 -14.992 1 98.75 79 ARG B N 1
ATOM 1776 C CA . ARG B 1 79 ? -4.426 -24.844 -15.484 1 98.75 79 ARG B CA 1
ATOM 1777 C C . ARG B 1 79 ? -4.973 -23.797 -14.523 1 98.75 79 ARG B C 1
ATOM 1779 O O . ARG B 1 79 ? -5.336 -22.688 -14.938 1 98.75 79 ARG B O 1
ATOM 1786 N N . ARG B 1 80 ? -5.078 -24.188 -13.266 1 98.88 80 ARG B N 1
ATOM 1787 C CA . ARG B 1 80 ? -5.793 -23.297 -12.344 1 98.88 80 ARG B CA 1
ATOM 1788 C C . ARG B 1 80 ? -5.141 -23.297 -10.969 1 98.88 80 ARG B C 1
ATOM 1790 O O . ARG B 1 80 ? -4.84 -24.359 -10.414 1 98.88 80 ARG B O 1
ATOM 1797 N N . HIS B 1 81 ? -4.863 -22.172 -10.406 1 98.94 81 HIS B N 1
ATOM 1798 C CA . HIS B 1 81 ? -4.406 -21.953 -9.039 1 98.94 81 HIS B CA 1
ATOM 1799 C C . HIS B 1 81 ? -5.293 -20.938 -8.328 1 98.94 81 HIS B C 1
ATOM 1801 O O . HIS B 1 81 ? -5.383 -19.781 -8.75 1 98.94 81 HIS B O 1
ATOM 1807 N N . ALA B 1 82 ? -6.012 -21.375 -7.297 1 98.94 82 ALA B N 1
ATOM 1808 C CA . ALA B 1 82 ? -6.855 -20.484 -6.5 1 98.94 82 ALA B CA 1
ATOM 1809 C C . ALA B 1 82 ? -6.316 -20.344 -5.078 1 98.94 82 ALA B C 1
ATOM 1811 O O . ALA B 1 82 ? -5.785 -21.297 -4.512 1 98.94 82 ALA B O 1
ATOM 1812 N N . TYR B 1 83 ? -6.469 -19.188 -4.492 1 98.88 83 TYR B N 1
ATOM 1813 C CA . TYR B 1 83 ? -5.895 -18.906 -3.18 1 98.88 83 TYR B CA 1
ATOM 1814 C C . TYR B 1 83 ? -6.723 -17.875 -2.43 1 98.88 83 TYR B C 1
ATOM 1816 O O . TYR B 1 83 ? -7.543 -17.172 -3.027 1 98.88 83 TYR B O 1
ATOM 1824 N N . LYS B 1 84 ? -6.543 -17.797 -1.159 1 98.62 84 LYS B N 1
ATOM 1825 C CA . LYS B 1 84 ? -7.141 -16.812 -0.27 1 98.62 84 LYS B CA 1
ATOM 1826 C C . LYS B 1 84 ? -6.098 -16.219 0.67 1 98.62 84 LYS B C 1
ATOM 1828 O O . LYS B 1 84 ? -5.086 -16.859 0.968 1 98.62 84 LYS B O 1
ATOM 1833 N N . MET B 1 85 ? -6.309 -15.008 1.047 1 97.06 85 MET B N 1
ATOM 1834 C CA . MET B 1 85 ? -5.441 -14.398 2.051 1 97.06 85 MET B CA 1
ATOM 1835 C C . MET B 1 85 ? -5.754 -14.938 3.441 1 97.06 85 MET B C 1
ATOM 1837 O O . MET B 1 85 ? -6.918 -15.117 3.795 1 97.06 85 MET B O 1
ATOM 1841 N N . VAL B 1 86 ? -4.676 -15.211 4.145 1 95.88 86 VAL B N 1
ATOM 1842 C CA . VAL B 1 86 ? -4.836 -15.703 5.508 1 95.88 86 VAL B CA 1
ATOM 1843 C C . VAL B 1 86 ? -3.965 -14.891 6.461 1 95.88 86 VAL B C 1
ATOM 1845 O O . VAL B 1 86 ? -3.242 -13.984 6.035 1 95.88 86 VAL B O 1
ATOM 1848 N N . GLY B 1 87 ? -4.047 -15.172 7.805 1 86.19 87 GLY B N 1
ATOM 1849 C CA . GLY B 1 87 ? -3.295 -14.445 8.812 1 86.19 87 GLY B CA 1
ATOM 1850 C C . GLY B 1 87 ? -4.125 -13.406 9.539 1 86.19 87 GLY B C 1
ATOM 1851 O O . GLY B 1 87 ? -5.25 -13.102 9.141 1 86.19 87 GLY B O 1
ATOM 1852 N N . PRO B 1 88 ? -3.623 -12.875 10.57 1 73.31 88 PRO B N 1
ATOM 1853 C CA . PRO B 1 88 ? -4.418 -12.094 11.516 1 73.31 88 PRO B CA 1
ATOM 1854 C C . PRO B 1 88 ? -4.77 -10.703 10.992 1 73.31 88 PRO B C 1
ATOM 1856 O O . PRO B 1 88 ? -5.766 -10.109 11.414 1 73.31 88 PRO B O 1
ATOM 1859 N N . ALA B 1 89 ? -3.986 -10.258 10.227 1 74.88 89 ALA B N 1
ATOM 1860 C CA . ALA B 1 89 ? -4.309 -8.867 9.898 1 74.88 89 ALA B CA 1
ATOM 1861 C C . ALA B 1 89 ? -4.285 -8.641 8.391 1 74.88 89 ALA B C 1
ATOM 1863 O O . ALA B 1 89 ? -3.232 -8.75 7.754 1 74.88 89 ALA B O 1
ATOM 1864 N N . THR B 1 90 ? -5.531 -8.492 7.844 1 82.31 90 THR B N 1
ATOM 1865 C CA . THR B 1 90 ? -5.672 -8.172 6.426 1 82.31 90 THR B CA 1
ATOM 1866 C C . THR B 1 90 ? -6.438 -6.867 6.238 1 82.31 90 THR B C 1
ATOM 1868 O O . THR B 1 90 ? -7.336 -6.551 7.02 1 82.31 90 THR B O 1
ATOM 1871 N N . PRO B 1 91 ? -6.105 -6.184 5.227 1 84.31 91 PRO B N 1
ATOM 1872 C CA . PRO B 1 91 ? -6.773 -4.895 5.016 1 84.31 91 PRO B CA 1
ATOM 1873 C C . PRO B 1 91 ? -8.195 -5.047 4.469 1 84.31 91 PRO B C 1
ATOM 1875 O O . PRO B 1 91 ? -8.961 -4.086 4.461 1 84.31 91 PRO B O 1
ATOM 1878 N N . VAL B 1 92 ? -8.531 -6.234 4.004 1 93.5 92 VAL B N 1
ATOM 1879 C CA . VAL B 1 92 ? -9.859 -6.543 3.482 1 93.5 92 VAL B CA 1
ATOM 1880 C C . VAL B 1 92 ? -10.367 -7.852 4.09 1 93.5 92 VAL B C 1
ATOM 1882 O O . VAL B 1 92 ? -9.617 -8.562 4.762 1 93.5 92 VAL B O 1
ATOM 1885 N N . LYS B 1 93 ? -11.602 -8.031 3.908 1 94.06 93 LYS B N 1
ATOM 1886 C CA . LYS B 1 93 ? -12.195 -9.289 4.367 1 94.06 93 LYS B CA 1
ATOM 1887 C C . LYS B 1 93 ? -12.398 -10.258 3.207 1 94.06 93 LYS B C 1
ATOM 1889 O O . LYS B 1 93 ? -12.727 -9.844 2.094 1 94.06 93 LYS B O 1
ATOM 1894 N N . ASP B 1 94 ? -12.172 -11.555 3.434 1 96.38 94 ASP B N 1
ATOM 1895 C CA . ASP B 1 94 ? -12.539 -12.664 2.553 1 96.38 94 ASP B CA 1
ATOM 1896 C C . ASP B 1 94 ? -11.898 -12.5 1.175 1 96.38 94 ASP B C 1
ATOM 1898 O O . ASP B 1 94 ? -12.547 -12.75 0.154 1 96.38 94 ASP B O 1
ATOM 1902 N N . TYR B 1 95 ? -10.781 -12.039 1.181 1 97.88 95 TYR B N 1
ATOM 1903 C CA . TYR B 1 95 ? -10.102 -11.961 -0.107 1 97.88 95 TYR B CA 1
ATOM 1904 C C . TYR B 1 95 ? -9.875 -13.352 -0.689 1 97.88 95 TYR B C 1
ATOM 1906 O O . TYR B 1 95 ? -9.352 -14.234 -0.01 1 97.88 95 TYR B O 1
ATOM 1914 N N . SER B 1 96 ? -10.203 -13.523 -1.927 1 98.62 96 SER B N 1
ATOM 1915 C CA . SER B 1 96 ? -9.93 -14.719 -2.715 1 98.62 96 SER B CA 1
ATOM 1916 C C . SER B 1 96 ? -9.562 -14.367 -4.152 1 98.62 96 SER B C 1
ATOM 1918 O O . SER B 1 96 ? -10.062 -13.375 -4.699 1 98.62 96 SER B O 1
ATOM 1920 N N . ALA B 1 97 ? -8.703 -15.203 -4.684 1 98.88 97 ALA B N 1
ATOM 1921 C CA . ALA B 1 97 ? -8.305 -14.977 -6.07 1 98.88 97 ALA B CA 1
ATOM 1922 C C . ALA B 1 97 ? -7.98 -16.297 -6.766 1 98.88 97 ALA B C 1
ATOM 1924 O O . ALA B 1 97 ? -7.84 -17.328 -6.113 1 98.88 97 ALA B O 1
ATOM 1925 N N . GLU B 1 98 ? -7.945 -16.234 -8.07 1 98.94 98 GLU B N 1
ATOM 1926 C CA . GLU B 1 98 ? -7.535 -17.391 -8.883 1 98.94 98 GLU B CA 1
ATOM 1927 C C . GLU B 1 98 ? -6.883 -16.938 -10.188 1 98.94 98 GLU B C 1
ATOM 1929 O O . GLU B 1 98 ? -7.227 -15.875 -10.727 1 98.94 98 GLU B O 1
ATOM 1934 N N . VAL B 1 99 ? -6.027 -17.75 -10.625 1 98.94 99 VAL B N 1
ATOM 1935 C CA . VAL B 1 99 ? -5.453 -17.578 -11.953 1 98.94 99 VAL B CA 1
ATOM 1936 C C . VAL B 1 99 ? -5.664 -18.844 -12.781 1 98.94 99 VAL B C 1
ATOM 1938 O O . VAL B 1 99 ? -5.484 -19.953 -12.289 1 98.94 99 VAL B O 1
ATOM 1941 N N . VAL B 1 100 ? -6.086 -18.609 -13.945 1 98.94 100 VAL B N 1
ATOM 1942 C CA . VAL B 1 100 ? -6.344 -19.688 -14.891 1 98.94 100 VAL B CA 1
ATOM 1943 C C . VAL B 1 100 ? -5.473 -19.516 -16.125 1 98.94 100 VAL B C 1
ATOM 1945 O O . VAL B 1 100 ? -5.395 -18.422 -16.688 1 98.94 100 VAL B O 1
ATOM 1948 N N . PHE B 1 101 ? -4.879 -20.547 -16.516 1 98.94 101 PHE B N 1
ATOM 1949 C CA . PHE B 1 101 ? -4.043 -20.594 -17.703 1 98.94 101 PHE B CA 1
ATOM 1950 C C . PHE B 1 101 ? -4.699 -21.438 -18.781 1 98.94 101 PHE B C 1
ATOM 1952 O O . PHE B 1 101 ? -5 -22.625 -18.562 1 98.94 101 PHE B O 1
ATOM 1959 N N . THR B 1 102 ? -4.902 -20.859 -19.969 1 98.94 102 THR B N 1
ATOM 1960 C CA . THR B 1 102 ? -5.535 -21.562 -21.094 1 98.94 102 THR B CA 1
ATOM 1961 C C . THR B 1 102 ? -4.645 -21.516 -22.328 1 98.94 102 THR B C 1
ATOM 1963 O O . THR B 1 102 ? -4.414 -20.453 -22.891 1 98.94 102 THR B O 1
ATOM 1966 N N . PRO B 1 103 ? -4.219 -22.672 -22.766 1 98.62 103 PRO B N 1
ATOM 1967 C CA . PRO B 1 103 ? -3.479 -22.672 -24.031 1 98.62 103 PRO B CA 1
ATOM 1968 C C . PRO B 1 103 ? -4.266 -22.047 -25.172 1 98.62 103 PRO B C 1
ATOM 1970 O O . PRO B 1 103 ? -5.48 -22.219 -25.266 1 98.62 103 PRO B O 1
ATOM 1973 N N . ASN B 1 104 ? -3.502 -21.328 -25.969 1 97.69 104 ASN B N 1
ATOM 1974 C CA . ASN B 1 104 ? -4.23 -20.656 -27.047 1 97.69 104 ASN B CA 1
ATOM 1975 C C . ASN B 1 104 ? -3.773 -21.141 -28.406 1 97.69 104 ASN B C 1
ATOM 1977 O O . ASN B 1 104 ? -2.844 -21.953 -28.516 1 97.69 104 ASN B O 1
ATOM 1981 N N . ALA B 1 105 ? -4.414 -20.719 -29.484 1 96.25 105 ALA B N 1
ATOM 1982 C CA . ALA B 1 105 ? -4.242 -21.25 -30.844 1 96.25 105 ALA B CA 1
ATOM 1983 C C . ALA B 1 105 ? -2.879 -20.859 -31.406 1 96.25 105 ALA B C 1
ATOM 1985 O O . ALA B 1 105 ? -2.369 -21.531 -32.312 1 96.25 105 ALA B O 1
ATOM 1986 N N . ALA B 1 106 ? -2.256 -19.859 -30.891 1 95.94 106 ALA B N 1
ATOM 1987 C CA . ALA B 1 106 ? -0.969 -19.391 -31.391 1 95.94 106 ALA B CA 1
ATOM 1988 C C . ALA B 1 106 ? 0.187 -20.141 -30.734 1 95.94 106 ALA B C 1
ATOM 1990 O O . ALA B 1 106 ? 1.354 -19.875 -31.031 1 95.94 106 ALA B O 1
ATOM 1991 N N . GLY B 1 107 ? -0.113 -21.125 -29.812 1 96.31 107 GLY B N 1
ATOM 1992 C CA . GLY B 1 107 ? 0.924 -21.906 -29.172 1 96.31 107 GLY B CA 1
ATOM 1993 C C . GLY B 1 107 ? 1.331 -21.375 -27.812 1 96.31 107 GLY B C 1
ATOM 1994 O O . GLY B 1 107 ? 2.168 -21.969 -27.125 1 96.31 107 GLY B O 1
ATOM 1995 N N . GLY B 1 108 ? 0.733 -20.25 -27.438 1 98.25 108 GLY B N 1
ATOM 1996 C CA . GLY B 1 108 ? 0.992 -19.656 -26.125 1 98.25 108 GLY B CA 1
ATOM 1997 C C . GLY B 1 108 ? -0.134 -19.875 -25.141 1 98.25 108 GLY B C 1
ATOM 1998 O O . GLY B 1 108 ? -0.748 -20.953 -25.125 1 98.25 108 GLY B O 1
ATOM 1999 N N . THR B 1 109 ? -0.252 -18.969 -24.234 1 98.88 109 THR B N 1
ATOM 2000 C CA . THR B 1 109 ? -1.194 -19.141 -23.125 1 98.88 109 THR B CA 1
ATOM 2001 C C . THR B 1 109 ? -1.968 -17.859 -22.859 1 98.88 109 THR B C 1
ATOM 2003 O O . THR B 1 109 ? -1.382 -16.781 -22.812 1 98.88 109 THR B O 1
ATOM 2006 N N . ASP B 1 110 ? -3.268 -17.953 -22.766 1 98.94 110 ASP B N 1
ATOM 2007 C CA . ASP B 1 110 ? -4.094 -16.875 -22.203 1 98.94 110 ASP B CA 1
ATOM 2008 C C . ASP B 1 110 ? -4.172 -16.969 -20.688 1 98.94 110 ASP B C 1
ATOM 2010 O O . ASP B 1 110 ? -4.414 -18.047 -20.141 1 98.94 110 ASP B O 1
ATOM 2014 N N . ILE B 1 111 ? -3.926 -15.859 -20 1 98.94 111 ILE B N 1
ATOM 2015 C CA . ILE B 1 111 ? -3.932 -15.773 -18.547 1 98.94 111 ILE B CA 1
ATOM 2016 C C . ILE B 1 111 ? -5.145 -14.969 -18.078 1 98.94 111 ILE B C 1
ATOM 2018 O O . ILE B 1 111 ? -5.387 -13.859 -18.562 1 98.94 111 ILE B O 1
ATOM 2022 N N . ARG B 1 112 ? -5.934 -15.508 -17.266 1 99 112 ARG B N 1
ATOM 2023 C CA . ARG B 1 112 ? -7.012 -14.789 -16.594 1 99 112 ARG B CA 1
ATOM 2024 C C . ARG B 1 112 ? -6.84 -14.844 -15.07 1 99 112 ARG B C 1
ATOM 2026 O O . ARG B 1 112 ? -6.941 -15.914 -14.469 1 99 112 ARG B O 1
ATOM 2033 N N . TRP B 1 113 ? -6.566 -13.727 -14.445 1 98.94 113 TRP B N 1
ATOM 2034 C CA . TRP B 1 113 ? -6.355 -13.594 -13.008 1 98.94 113 TRP B CA 1
ATOM 2035 C C . TRP B 1 113 ? -7.449 -12.734 -12.375 1 98.94 113 TRP B C 1
ATOM 2037 O O . TRP B 1 113 ? -7.551 -11.539 -12.672 1 98.94 113 TRP B O 1
ATOM 2047 N N . THR B 1 114 ? -8.25 -13.352 -11.523 1 98.94 114 THR B N 1
ATOM 2048 C CA . THR B 1 114 ? -9.391 -12.656 -10.922 1 98.94 114 THR B CA 1
ATOM 2049 C C . THR B 1 114 ? -9.297 -12.688 -9.398 1 98.94 114 THR B C 1
ATOM 2051 O O . THR B 1 114 ? -8.68 -13.578 -8.828 1 98.94 114 THR B O 1
ATOM 2054 N N . GLY B 1 115 ? -9.875 -11.727 -8.758 1 98.88 115 GLY B N 1
ATOM 2055 C CA . GLY B 1 115 ? -9.969 -11.672 -7.305 1 98.88 115 GLY B CA 1
ATOM 2056 C C . GLY B 1 115 ? -11.18 -10.922 -6.809 1 98.88 115 GLY B C 1
ATOM 2057 O O . GLY B 1 115 ? -11.805 -10.164 -7.562 1 98.88 115 GLY B O 1
ATOM 2058 N N . SER B 1 116 ? -11.5 -11.164 -5.594 1 98.81 116 SER B N 1
ATOM 2059 C CA . SER B 1 116 ? -12.594 -10.461 -4.934 1 98.81 116 SER B CA 1
ATOM 2060 C C . SER B 1 116 ? -12.359 -10.359 -3.432 1 98.81 116 SER B C 1
ATOM 2062 O O . SER B 1 116 ? -11.547 -11.094 -2.873 1 98.81 116 SER B O 1
ATOM 2064 N N . PHE B 1 117 ? -13.117 -9.438 -2.797 1 98.31 117 PHE B N 1
ATOM 2065 C CA . PHE B 1 117 ? -13.039 -9.203 -1.36 1 98.31 117 PHE B CA 1
ATOM 2066 C C . PHE B 1 117 ? -14.242 -8.398 -0.876 1 98.31 117 PHE B C 1
ATOM 2068 O O . PHE B 1 117 ? -15.031 -7.902 -1.684 1 98.31 117 PHE B O 1
ATOM 2075 N N . VAL B 1 118 ? -14.32 -8.367 0.409 1 97.38 118 VAL B N 1
ATOM 2076 C CA . VAL B 1 118 ? -15.281 -7.492 1.069 1 97.38 118 VAL B CA 1
ATOM 2077 C C . VAL B 1 118 ? -14.547 -6.363 1.788 1 97.38 118 VAL B C 1
ATOM 2079 O O . VAL B 1 118 ? -13.555 -6.605 2.484 1 97.38 118 VAL B O 1
ATOM 2082 N N . GLU B 1 119 ? -15.031 -5.129 1.489 1 95.56 119 GLU B N 1
ATOM 2083 C CA . GLU B 1 119 ? -14.375 -4.02 2.172 1 95.56 119 GLU B CA 1
ATOM 2084 C C . GLU B 1 119 ? -14.5 -4.152 3.688 1 95.56 119 GLU B C 1
ATOM 2086 O O . GLU B 1 119 ? -15.562 -4.492 4.203 1 95.56 119 GLU B O 1
ATOM 2091 N N . ARG B 1 120 ? -13.469 -3.924 4.441 1 91.25 120 ARG B N 1
ATOM 2092 C CA . ARG B 1 120 ? -13.469 -3.996 5.898 1 91.25 120 ARG B CA 1
ATOM 2093 C C . ARG B 1 120 ? -14.086 -2.746 6.508 1 91.25 120 ARG B C 1
ATOM 2095 O O . ARG B 1 120 ? -14.859 -2.836 7.469 1 91.25 120 ARG B O 1
ATOM 2102 N N . VAL B 1 121 ? -13.68 -1.57 5.977 1 89.75 121 VAL B N 1
ATOM 2103 C CA . VAL B 1 121 ? -14.242 -0.283 6.371 1 89.75 121 VAL B CA 1
ATOM 2104 C C . VAL B 1 121 ? -15.023 0.322 5.207 1 89.75 121 VAL B C 1
ATOM 2106 O O . VAL B 1 121 ? -14.523 0.378 4.082 1 89.75 121 VAL B O 1
ATOM 2109 N N . ARG B 1 122 ? -16.188 0.728 5.555 1 91.19 122 ARG B N 1
ATOM 2110 C CA . ARG B 1 122 ? -17.047 1.271 4.508 1 91.19 122 ARG B CA 1
ATOM 2111 C C . ARG B 1 122 ? -16.375 2.445 3.803 1 91.19 122 ARG B C 1
ATOM 2113 O O . ARG B 1 122 ? -15.836 3.34 4.453 1 91.19 122 ARG B O 1
ATOM 2120 N N . GLY B 1 123 ? -16.359 2.385 2.473 1 91.5 123 GLY B N 1
ATOM 2121 C CA . GLY B 1 123 ? -15.828 3.48 1.673 1 91.5 123 GLY B CA 1
ATOM 2122 C C . GLY B 1 123 ? -14.422 3.23 1.166 1 91.5 123 GLY B C 1
ATOM 2123 O O . GLY B 1 123 ? -13.945 3.939 0.28 1 91.5 123 GLY B O 1
ATOM 2124 N N . THR B 1 124 ? -13.758 2.15 1.644 1 94.19 124 THR B N 1
ATOM 2125 C CA . THR B 1 124 ? -12.383 1.867 1.238 1 94.19 124 THR B CA 1
ATOM 2126 C C . THR B 1 124 ? -12.359 0.926 0.037 1 94.19 124 THR B C 1
ATOM 2128 O O . THR B 1 124 ? -11.305 0.723 -0.577 1 94.19 124 THR B O 1
ATOM 2131 N N . GLY B 1 125 ? -13.469 0.33 -0.26 1 95.94 125 GLY B N 1
ATOM 2132 C CA . GLY B 1 125 ? -13.578 -0.708 -1.272 1 95.94 125 GLY B CA 1
ATOM 2133 C C . GLY B 1 125 ? -12.953 -0.317 -2.598 1 95.94 125 GLY B C 1
ATOM 2134 O O . GLY B 1 125 ? -12.086 -1.026 -3.113 1 95.94 125 GLY B O 1
ATOM 2135 N N . PRO B 1 126 ? -13.391 0.827 -3.18 1 96.81 126 PRO B N 1
ATOM 2136 C CA . PRO B 1 126 ? -12.844 1.224 -4.48 1 96.81 126 PRO B CA 1
ATOM 2137 C C . PRO B 1 126 ? -11.328 1.42 -4.453 1 96.81 126 PRO B C 1
ATOM 2139 O O . PRO B 1 126 ? -10.641 1.028 -5.395 1 96.81 126 PRO B O 1
ATOM 2142 N N . LEU B 1 127 ? -10.781 1.964 -3.43 1 94.56 127 LEU B N 1
ATOM 2143 C CA . LEU B 1 127 ? -9.336 2.133 -3.289 1 94.56 127 LEU B CA 1
ATOM 2144 C C . LEU B 1 127 ? -8.633 0.781 -3.225 1 94.56 127 LEU B C 1
ATOM 2146 O O . LEU B 1 127 ? -7.625 0.567 -3.904 1 94.56 127 LEU B O 1
ATOM 2150 N N . MET B 1 128 ? -9.203 -0.072 -2.381 1 95.75 128 MET B N 1
ATOM 2151 C CA . MET B 1 128 ? -8.602 -1.392 -2.219 1 95.75 128 MET B CA 1
ATOM 2152 C C . MET B 1 128 ? -8.68 -2.189 -3.516 1 95.75 128 MET B C 1
ATOM 2154 O O . MET B 1 128 ? -7.77 -2.951 -3.838 1 95.75 128 MET B O 1
ATOM 2158 N N . ARG B 1 129 ? -9.773 -2.055 -4.254 1 98.06 129 ARG B N 1
ATOM 2159 C CA . ARG B 1 129 ? -9.891 -2.703 -5.555 1 98.06 129 ARG B CA 1
ATOM 2160 C C . ARG B 1 129 ? -8.797 -2.223 -6.508 1 98.06 129 ARG B C 1
ATOM 2162 O O . ARG B 1 129 ? -8.219 -3.018 -7.246 1 98.06 129 ARG B O 1
ATOM 2169 N N . GLY B 1 130 ? -8.555 -0.899 -6.531 1 97.06 130 GLY B N 1
ATOM 2170 C CA . GLY B 1 130 ? -7.465 -0.36 -7.332 1 97.06 130 GLY B CA 1
ATOM 2171 C C . GLY B 1 130 ? -6.105 -0.892 -6.93 1 97.06 130 GLY B C 1
ATOM 2172 O O . GLY B 1 130 ? -5.293 -1.251 -7.785 1 97.06 130 GLY B O 1
ATOM 2173 N N . VAL B 1 131 ? -5.84 -0.969 -5.66 1 94.88 131 VAL B N 1
ATOM 2174 C CA . VAL B 1 131 ? -4.555 -1.401 -5.117 1 94.88 131 VAL B CA 1
ATOM 2175 C C . VAL B 1 131 ? -4.336 -2.881 -5.422 1 94.88 131 VAL B C 1
ATOM 2177 O O . VAL B 1 131 ? -3.291 -3.266 -5.949 1 94.88 131 VAL B O 1
ATOM 2180 N N . MET B 1 132 ? -5.297 -3.697 -5.102 1 97.06 132 MET B N 1
ATOM 2181 C CA . MET B 1 132 ? -5.156 -5.137 -5.293 1 97.06 132 MET B CA 1
ATOM 2182 C C . MET B 1 132 ? -5.164 -5.492 -6.777 1 97.06 132 MET B C 1
ATOM 2184 O O . MET B 1 132 ? -4.355 -6.305 -7.23 1 97.06 132 MET B O 1
ATOM 2188 N N . GLY B 1 133 ? -6.094 -4.898 -7.508 1 98.44 133 GLY B N 1
ATOM 2189 C CA . GLY B 1 133 ? -6.098 -5.105 -8.945 1 98.44 133 GLY B CA 1
ATOM 2190 C C . GLY B 1 133 ? -4.812 -4.664 -9.617 1 98.44 133 GLY B C 1
ATOM 2191 O O . GLY B 1 133 ? -4.316 -5.328 -10.531 1 98.44 133 GLY B O 1
ATOM 2192 N N . GLY B 1 134 ? -4.277 -3.506 -9.188 1 97.81 134 GLY B N 1
ATOM 2193 C CA . GLY B 1 134 ? -3.008 -3.027 -9.711 1 97.81 134 GLY B CA 1
ATOM 2194 C C . GLY B 1 134 ? -1.846 -3.949 -9.398 1 97.81 134 GLY B C 1
ATOM 2195 O O . GLY B 1 134 ? -0.97 -4.16 -10.242 1 97.81 134 GLY B O 1
ATOM 2196 N N . ALA B 1 135 ? -1.799 -4.48 -8.188 1 97 135 ALA B N 1
ATOM 2197 C CA . ALA B 1 135 ? -0.76 -5.438 -7.816 1 97 135 ALA B CA 1
ATOM 2198 C C . ALA B 1 135 ? -0.825 -6.688 -8.688 1 97 135 ALA B C 1
ATOM 2200 O O . ALA B 1 135 ? 0.198 -7.152 -9.195 1 97 135 ALA B O 1
ATOM 2201 N N . VAL B 1 136 ? -2.027 -7.188 -8.852 1 98.62 136 VAL B N 1
ATOM 2202 C CA . VAL B 1 136 ? -2.193 -8.398 -9.648 1 98.62 136 VAL B CA 1
ATOM 2203 C C . VAL B 1 136 ? -1.822 -8.109 -11.102 1 98.62 136 VAL B C 1
ATOM 2205 O O . VAL B 1 136 ? -1.213 -8.945 -11.773 1 98.62 136 VAL B O 1
ATOM 2208 N N . ARG B 1 137 ? -2.18 -6.945 -11.633 1 98.69 137 ARG B N 1
ATOM 2209 C CA . ARG B 1 137 ? -1.768 -6.559 -12.977 1 98.69 137 ARG B CA 1
ATOM 2210 C C . ARG B 1 137 ? -0.247 -6.531 -13.094 1 98.69 137 ARG B C 1
ATOM 2212 O O . ARG B 1 137 ? 0.312 -7.039 -14.07 1 98.69 137 ARG B O 1
ATOM 2219 N N . PHE B 1 138 ? 0.375 -5.988 -12.133 1 98.19 138 PHE B N 1
ATOM 2220 C CA . PHE B 1 138 ? 1.832 -5.945 -12.094 1 98.19 138 PHE B CA 1
ATOM 2221 C C . PHE B 1 138 ? 2.414 -7.355 -12.086 1 98.19 138 PHE B C 1
ATOM 2223 O O . PHE B 1 138 ? 3.355 -7.645 -12.828 1 98.19 138 PHE B O 1
ATOM 2230 N N . PHE B 1 139 ? 1.91 -8.219 -11.25 1 98.56 139 PHE B N 1
ATOM 2231 C CA . PHE B 1 139 ? 2.402 -9.586 -11.156 1 98.56 139 PHE B CA 1
ATOM 2232 C C . PHE B 1 139 ? 2.184 -10.328 -12.469 1 98.56 139 PHE B C 1
ATOM 2234 O O . PHE B 1 139 ? 3.045 -11.094 -12.906 1 98.56 139 PHE B O 1
ATOM 2241 N N . ALA B 1 140 ? 1.021 -10.125 -13.055 1 98.88 140 ALA B N 1
ATOM 2242 C CA . ALA B 1 140 ? 0.753 -10.766 -14.344 1 98.88 140 ALA B CA 1
ATOM 2243 C C . ALA B 1 140 ? 1.778 -10.344 -15.391 1 98.88 140 ALA B C 1
ATOM 2245 O O . ALA B 1 140 ? 2.283 -11.18 -16.141 1 98.88 140 ALA B O 1
ATOM 2246 N N . ASP B 1 141 ? 2.082 -9.062 -15.422 1 98.75 141 ASP B N 1
ATOM 2247 C CA . ASP B 1 141 ? 3.086 -8.562 -16.359 1 98.75 141 ASP B CA 1
ATOM 2248 C C . ASP B 1 141 ? 4.449 -9.195 -16.094 1 98.75 141 ASP B C 1
ATOM 2250 O O . ASP B 1 141 ? 5.145 -9.609 -17.016 1 98.75 141 ASP B O 1
ATOM 2254 N N . ARG B 1 142 ? 4.824 -9.258 -14.852 1 98.62 142 ARG B N 1
ATOM 2255 C CA . ARG B 1 142 ? 6.113 -9.828 -14.469 1 98.62 142 ARG B CA 1
ATOM 2256 C C . ARG B 1 142 ? 6.156 -11.328 -14.766 1 98.62 142 ARG B C 1
ATOM 2258 O O . ARG B 1 142 ? 7.195 -11.852 -15.18 1 98.62 142 ARG B O 1
ATOM 2265 N N . LEU B 1 143 ? 5.09 -11.93 -14.5 1 98.75 143 LEU B N 1
ATOM 2266 C CA . LEU B 1 143 ? 4.965 -13.359 -14.766 1 98.75 143 LEU B CA 1
ATOM 2267 C C . LEU B 1 143 ? 5.207 -13.664 -16.25 1 98.75 143 LEU B C 1
ATOM 2269 O O . LEU B 1 143 ? 5.977 -14.562 -16.578 1 98.75 143 LEU B O 1
ATOM 2273 N N . VAL B 1 144 ? 4.508 -12.906 -17.094 1 98.81 144 VAL B N 1
ATOM 2274 C CA . VAL B 1 144 ? 4.664 -13.086 -18.531 1 98.81 144 VAL B CA 1
ATOM 2275 C C . VAL B 1 144 ? 6.133 -12.914 -18.906 1 98.81 144 VAL B C 1
ATOM 2277 O O . VAL B 1 144 ? 6.699 -13.758 -19.609 1 98.81 144 VAL B O 1
ATOM 2280 N N . ARG B 1 145 ? 6.773 -11.906 -18.375 1 98.56 145 ARG B N 1
ATOM 2281 C CA . ARG B 1 145 ? 8.164 -11.633 -18.703 1 98.56 145 ARG B CA 1
ATOM 2282 C C . ARG B 1 145 ? 9.078 -12.766 -18.234 1 98.56 145 ARG B C 1
ATOM 2284 O O . ARG B 1 145 ? 9.953 -13.211 -18.984 1 98.56 145 ARG B O 1
ATOM 2291 N N . ALA B 1 146 ? 8.875 -13.164 -17.062 1 98.62 146 ALA B N 1
ATOM 2292 C CA . ALA B 1 146 ? 9.703 -14.219 -16.484 1 98.62 146 ALA B CA 1
ATOM 2293 C C . ALA B 1 146 ? 9.555 -15.523 -17.266 1 98.62 146 ALA B C 1
ATOM 2295 O O . ALA B 1 146 ? 10.547 -16.203 -17.562 1 98.62 146 ALA B O 1
ATOM 2296 N N . ALA B 1 147 ? 8.352 -15.844 -17.562 1 98.69 147 ALA B N 1
ATOM 2297 C CA . ALA B 1 147 ? 8.078 -17.094 -18.281 1 98.69 147 ALA B CA 1
ATOM 2298 C C . ALA B 1 147 ? 8.695 -17.062 -19.672 1 98.69 147 ALA B C 1
ATOM 2300 O O . ALA B 1 147 ? 9.281 -18.062 -20.125 1 98.69 147 ALA B O 1
ATOM 2301 N N . GLU B 1 148 ? 8.531 -15.953 -20.359 1 98.44 148 GLU B N 1
ATOM 2302 C CA . GLU B 1 148 ? 9.055 -15.852 -21.719 1 98.44 148 GLU B CA 1
ATOM 2303 C C . GLU B 1 148 ? 10.578 -15.828 -21.734 1 98.44 148 GLU B C 1
ATOM 2305 O O . GLU B 1 148 ? 11.203 -16.328 -22.672 1 98.44 148 GLU B O 1
ATOM 2310 N N . ARG B 1 149 ? 11.141 -15.273 -20.688 1 97.31 149 ARG B N 1
ATOM 2311 C CA . ARG B 1 149 ? 12.594 -15.305 -20.562 1 97.31 149 ARG B CA 1
ATOM 2312 C C . ARG B 1 149 ? 13.102 -16.734 -20.391 1 97.31 149 ARG B C 1
ATOM 2314 O O . ARG B 1 149 ? 14.172 -17.078 -20.891 1 97.31 149 ARG B O 1
ATOM 2321 N N . GLU B 1 150 ? 12.359 -17.469 -19.672 1 95.19 150 GLU B N 1
ATOM 2322 C CA . GLU B 1 150 ? 12.742 -18.859 -19.438 1 95.19 150 GLU B CA 1
ATOM 2323 C C . GLU B 1 150 ? 12.609 -19.688 -20.703 1 95.19 150 GLU B C 1
ATOM 2325 O O . GLU B 1 150 ? 13.367 -20.625 -20.922 1 95.19 150 GLU B O 1
ATOM 2330 N N . THR B 1 151 ? 11.617 -19.375 -21.531 1 89.88 151 THR B N 1
ATOM 2331 C CA . THR B 1 151 ? 11.328 -20.219 -22.688 1 89.88 151 THR B CA 1
ATOM 2332 C C . THR B 1 151 ? 12.016 -19.672 -23.938 1 89.88 151 THR B C 1
ATOM 2334 O O . THR B 1 151 ? 12.195 -20.391 -24.922 1 89.88 151 THR B O 1
ATOM 2337 N N . GLY B 1 152 ? 12.008 -18.266 -24.156 1 81.5 152 GLY B N 1
ATOM 2338 C CA . GLY B 1 152 ? 12.641 -17.688 -25.328 1 81.5 152 GLY B CA 1
ATOM 2339 C C . GLY B 1 152 ? 14.156 -17.812 -25.312 1 81.5 152 GLY B C 1
ATOM 2340 O O . GLY B 1 152 ? 14.82 -17.422 -26.266 1 81.5 152 GLY B O 1
ATOM 2341 N N . GLY B 1 153 ? 14.75 -17.969 -24.094 1 53.91 153 GLY B N 1
ATOM 2342 C CA . GLY B 1 153 ? 16.172 -18.25 -24.156 1 53.91 153 GLY B CA 1
ATOM 2343 C C . GLY B 1 153 ? 16.484 -19.688 -24.531 1 53.91 153 GLY B C 1
ATOM 2344 O O . GLY B 1 153 ? 15.602 -20.547 -24.5 1 53.91 153 GLY B O 1
#

Nearest PDB structures (foldseek):
  4jda-assembly1_B  TM=8.230E-01  e=5.976E-09  Arabidopsis thaliana
  3neg-assembly2_B  TM=8.418E-01  e=8.542E-09  Arabidopsis thaliana
  5ygv-assembly1_A  TM=7.647E-01  e=7.286E-08  Arabidopsis thaliana
  1z94-assembly1_A  TM=7.585E-01  e=3.860E-07  Chromobacterium violaceum ATCC 12472
  8h0h-assembly2_B  TM=6.091E-01  e=2.923E-06  Mycobacterium tuberculosis H37Rv

Foldseek 3Di:
DFFDKDKDKDKDWALFALQLLQVQVQPQQCCCVQQPPFWVGKDWPQADVVPRRAAQTWMWTGDPPDIWIKGWHHDDRSFKTKIWTDDDDDQFATKIKMWGWAQDPVNIIMIMIMMMTGGPDHPCRVVVNCVVNVSVNSSVVRSSVVRCVVVVD/DFFDKDKDKDKDWALFALQLLQVQVQPQQCCCVQQPPFWVGKDWPQADVVPRRAAQTWMWTGDPPDIWIKGWHHDDRSFKTKIWTDDDDDQFATKIKMWGWAQDPVNIIMIMIMMMTGGPDHPCRVVVNCVVNVSVNSSVVRSSVVRCVVVVD

Sequence (306 aa):
MSGRKFSFEVTRTSSAPAATLFRLVADGASWSRWAKPIVVQSSWARQGDPAPGGVGAIRKVGMWPVLVQEETVEYEQDRRHAYKMVGPATPVKDYSAEVVFTPNAAGGTDIRWTGSFVERVRGTGPLMRGVMGGAVRFFADRLVRAAERETGGMSGRKFSFEVTRTSSAPAATLFRLVADGASWSRWAKPIVVQSSWARQGDPAPGGVGAIRKVGMWPVLVQEETVEYEQDRRHAYKMVGPATPVKDYSAEVVFTPNAAGGTDIRWTGSFVERVRGTGPLMRGVMGGAVRFFADRLVRAAERETGG